Protein AF-A0A524FMX2-F1 (afdb_monomer_lite)

Sequence (195 aa):
MNKLFILIRPFDTGDVIKIDQDYGLVRSIRLTRVMIETFDNIKVVKSNSEILSSKIINFTINLRKMRNFLQFKDEIHYAEKLFPSILDEVEEDEKTLRNVFSSLFKSNQIQKVHNYIWTMELPYKGFFSKLDKIETLCKEYRKNFRFKPRYHVSGVGRDITMKFRILTFDTAALFQYQPKFANKLYEIIHNNEEK

Foldseek 3Di:
DPPPCVVPVPDDQQWFKDWPHATAGFNDDDPFWTWGQGLVRDIDIDTPVSSVPTDMDTQKDFQPPPDDLVSVVCVVCVVCVVFPDPDDPPVVQSVLSVVVVVCCVVVVPQGIKGKDKDKDWAAPVCVVVLVVVLQVLQVVCCVLAVHRKDKGFPDDDNTTIMMIIGIHSDPVSCSPCVVVSVVVSVCSRPDDPPD

pLDDT: mean 83.91, std 12.73, range [41.47, 97.06]

Structure (mmCIF, N/CA/C/O backbone):
data_AF-A0A524FMX2-F1
#
_entry.id   AF-A0A524FMX2-F1
#
loop_
_atom_site.group_PDB
_atom_site.id
_atom_site.type_symbol
_atom_site.label_atom_id
_atom_site.label_alt_id
_atom_site.label_comp_id
_atom_site.label_asym_id
_atom_site.label_entity_id
_atom_site.label_seq_id
_atom_site.pdbx_PDB_ins_code
_atom_site.Cartn_x
_atom_site.Cartn_y
_atom_site.Cartn_z
_atom_site.occupancy
_atom_site.B_iso_or_equiv
_atom_site.auth_seq_id
_atom_site.auth_comp_id
_atom_site.auth_asym_id
_atom_site.auth_atom_id
_atom_site.pdbx_PDB_model_num
ATOM 1 N N . MET A 1 1 ? -13.020 -16.314 27.001 1.00 43.19 1 MET A N 1
ATOM 2 C CA . MET A 1 1 ? -13.497 -14.979 26.565 1.00 43.19 1 MET A CA 1
ATOM 3 C C . MET A 1 1 ? -12.317 -14.011 26.587 1.00 43.19 1 MET A C 1
ATOM 5 O O . MET A 1 1 ? -11.965 -13.554 27.664 1.00 43.19 1 MET A O 1
ATOM 9 N N . ASN A 1 2 ? -11.656 -13.719 25.461 1.00 41.62 2 ASN A N 1
ATOM 10 C CA . ASN A 1 2 ? -10.483 -12.831 25.497 1.00 41.62 2 ASN A CA 1
ATOM 11 C C . ASN A 1 2 ? -10.884 -11.358 25.329 1.00 41.62 2 ASN A C 1
ATOM 13 O O . ASN A 1 2 ? -10.907 -10.822 24.225 1.00 41.62 2 ASN A O 1
ATOM 17 N N . LYS A 1 3 ? -11.149 -10.693 26.466 1.00 51.62 3 LYS A N 1
ATOM 18 C CA . LYS A 1 3 ? -11.289 -9.225 26.608 1.00 51.62 3 LYS A CA 1
ATOM 19 C C . LYS A 1 3 ? -10.069 -8.440 26.082 1.00 51.62 3 LYS A C 1
ATOM 21 O O . LYS A 1 3 ? -10.172 -7.240 25.853 1.00 51.62 3 LYS A O 1
ATOM 26 N N . LEU A 1 4 ? -8.932 -9.107 25.869 1.00 52.31 4 LEU A N 1
ATOM 27 C CA . LEU A 1 4 ? -7.640 -8.496 25.556 1.00 52.31 4 LEU A CA 1
ATOM 28 C C . LEU A 1 4 ? -7.602 -7.759 24.203 1.00 52.31 4 LEU A C 1
ATOM 30 O O . LEU A 1 4 ? -7.024 -6.679 24.118 1.00 52.31 4 LEU A O 1
ATOM 34 N N . PHE A 1 5 ? -8.265 -8.280 23.161 1.00 53.78 5 PHE A N 1
ATOM 35 C CA . PHE A 1 5 ? -8.223 -7.660 21.825 1.00 53.78 5 PHE A CA 1
ATOM 36 C C . PHE A 1 5 ? -8.883 -6.270 21.798 1.00 53.78 5 PHE A C 1
ATOM 38 O O . PHE A 1 5 ? -8.401 -5.353 21.135 1.00 53.78 5 PHE A O 1
ATOM 45 N N . ILE A 1 6 ? -9.954 -6.092 22.581 1.00 54.66 6 ILE A N 1
ATOM 46 C CA . ILE A 1 6 ? -10.679 -4.818 22.702 1.00 54.66 6 ILE A CA 1
ATOM 47 C C . ILE A 1 6 ? -9.865 -3.779 23.489 1.00 54.66 6 ILE A C 1
ATOM 49 O O . ILE A 1 6 ? -10.047 -2.587 23.245 1.00 54.66 6 ILE A O 1
ATOM 53 N N . LEU A 1 7 ? -8.979 -4.214 24.394 1.00 53.88 7 LEU A N 1
ATOM 54 C CA . LEU A 1 7 ? -8.130 -3.326 25.192 1.00 53.88 7 LEU A CA 1
ATOM 55 C C . LEU A 1 7 ? -6.897 -2.821 24.430 1.00 53.88 7 LEU A C 1
ATOM 57 O O . LEU A 1 7 ? -6.538 -1.661 24.596 1.00 53.88 7 LEU A O 1
ATOM 61 N N . ILE A 1 8 ? -6.253 -3.665 23.614 1.00 62.88 8 ILE A N 1
ATOM 62 C CA . ILE A 1 8 ? -4.985 -3.308 22.948 1.00 62.88 8 ILE A CA 1
ATOM 63 C C . ILE A 1 8 ? -5.213 -2.684 21.559 1.00 62.88 8 ILE A C 1
ATOM 65 O O . ILE A 1 8 ? -4.446 -1.807 21.176 1.00 62.88 8 ILE A O 1
ATOM 69 N N . ARG A 1 9 ? -6.257 -3.112 20.820 1.00 73.00 9 ARG A N 1
ATOM 70 C CA . ARG A 1 9 ? -6.624 -2.647 19.459 1.00 73.00 9 ARG A CA 1
ATOM 71 C C . ARG A 1 9 ? -5.414 -2.294 18.570 1.00 73.00 9 ARG A C 1
ATOM 73 O O . ARG A 1 9 ? -5.149 -1.118 18.330 1.00 73.00 9 ARG A O 1
ATOM 80 N N . PRO A 1 10 ? -4.690 -3.296 18.036 1.00 82.31 10 PRO A N 1
ATOM 81 C CA . PRO A 1 10 ? -3.515 -3.057 17.186 1.00 82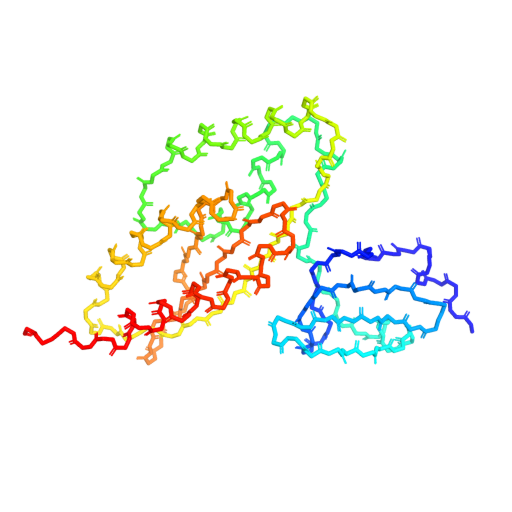.31 10 PRO A CA 1
ATOM 82 C C . PRO A 1 10 ? -3.840 -2.355 15.850 1.00 82.31 10 PRO A C 1
ATOM 84 O O . PRO A 1 10 ? -2.934 -1.902 15.146 1.00 82.31 10 PRO A O 1
ATOM 87 N N . PHE A 1 11 ? -5.122 -2.279 15.489 1.00 90.00 11 PHE A N 1
ATOM 88 C CA . PHE A 1 11 ? -5.647 -1.588 14.317 1.00 90.00 11 PHE A CA 1
ATOM 89 C C . PHE A 1 11 ? -7.111 -1.187 14.538 1.00 90.00 11 PHE A C 1
ATOM 91 O O . PHE A 1 11 ? -7.801 -1.734 15.404 1.00 90.00 11 PHE A O 1
ATOM 98 N N . ASP A 1 12 ? -7.591 -0.272 13.704 1.00 90.00 12 ASP A N 1
ATOM 99 C CA . ASP A 1 12 ? -8.974 0.200 13.664 1.00 90.00 12 ASP A CA 1
ATOM 100 C C . ASP A 1 12 ? -9.635 -0.093 12.306 1.00 90.00 12 ASP A C 1
ATOM 102 O O . ASP A 1 12 ? -8.980 -0.395 11.307 1.00 90.00 12 ASP A O 1
ATOM 106 N N . THR A 1 13 ? -10.961 0.064 12.239 1.00 90.25 13 THR A N 1
ATOM 107 C CA . THR A 1 13 ? -11.676 0.129 10.956 1.00 90.25 13 THR A CA 1
ATOM 108 C C . THR A 1 13 ? -11.049 1.198 10.052 1.00 90.25 13 THR A C 1
ATOM 110 O O . THR A 1 13 ? -10.742 2.310 10.496 1.00 90.25 13 THR A O 1
ATOM 113 N N . GLY A 1 14 ? -10.872 0.856 8.777 1.00 88.12 14 GLY A N 1
ATOM 114 C CA . GLY A 1 14 ? -10.208 1.695 7.785 1.00 88.12 14 GLY A CA 1
ATOM 115 C C . GLY A 1 14 ? -8.684 1.557 7.755 1.00 88.12 14 GLY A C 1
ATOM 116 O O . GLY A 1 14 ? -8.052 2.214 6.934 1.00 88.12 14 GLY A O 1
ATOM 117 N N . ASP A 1 15 ? -8.072 0.726 8.603 1.00 91.31 15 ASP A N 1
ATOM 118 C CA . ASP A 1 15 ? -6.634 0.471 8.512 1.00 91.31 15 ASP A CA 1
ATOM 119 C C . ASP A 1 15 ? -6.296 -0.537 7.408 1.00 91.31 15 ASP A C 1
ATOM 121 O O . ASP A 1 15 ? -7.046 -1.484 7.168 1.00 91.31 15 ASP A O 1
ATOM 125 N N . VAL A 1 16 ? -5.151 -0.343 6.747 1.00 92.12 16 VAL A N 1
ATOM 126 C CA . VAL A 1 16 ? -4.563 -1.315 5.823 1.00 92.12 16 VAL A CA 1
ATOM 127 C C . VAL A 1 16 ? -3.639 -2.209 6.6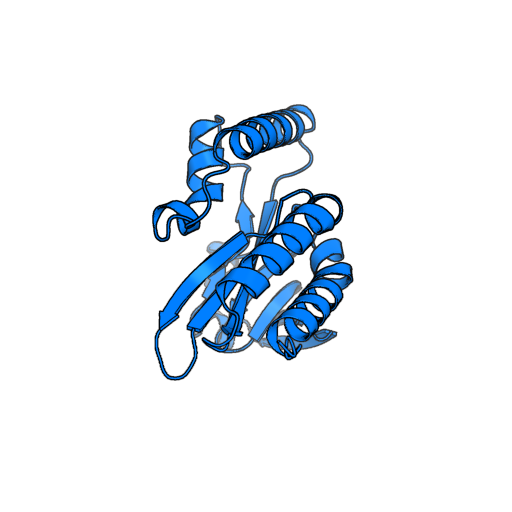34 1.00 92.12 16 VAL A C 1
ATOM 129 O O . VAL A 1 16 ? -2.672 -1.732 7.229 1.00 92.12 16 VAL A O 1
ATOM 132 N N . ILE A 1 17 ? -3.937 -3.503 6.674 1.00 93.62 17 ILE A N 1
ATOM 133 C CA . ILE A 1 17 ? -3.226 -4.464 7.515 1.00 93.62 17 ILE A CA 1
ATOM 134 C C . ILE A 1 17 ? -2.894 -5.734 6.741 1.00 93.62 17 ILE A C 1
ATOM 136 O O . ILE A 1 17 ? -3.585 -6.090 5.786 1.00 93.62 17 ILE A O 1
ATOM 140 N N . LYS A 1 18 ? -1.861 -6.441 7.200 1.00 93.38 18 LYS A N 1
ATOM 141 C CA . LYS A 1 18 ? -1.594 -7.831 6.834 1.00 93.38 18 LYS A CA 1
ATOM 142 C C . LYS A 1 18 ? -1.736 -8.717 8.065 1.00 93.38 18 LYS A C 1
ATOM 144 O O . LYS A 1 18 ? -1.064 -8.472 9.069 1.00 93.38 18 LYS A O 1
ATOM 149 N N . ILE A 1 19 ? -2.596 -9.727 7.972 1.00 91.69 19 ILE A N 1
ATOM 150 C CA . ILE A 1 19 ? -2.748 -10.790 8.970 1.00 91.69 19 ILE A CA 1
ATOM 151 C C . ILE A 1 19 ? -2.447 -12.108 8.266 1.00 91.69 19 ILE A C 1
ATOM 153 O O . ILE A 1 19 ? -3.193 -12.528 7.386 1.00 91.69 19 ILE A O 1
ATOM 157 N N . ASP A 1 20 ? -1.335 -12.737 8.641 1.00 89.12 20 ASP A N 1
ATOM 158 C CA . ASP A 1 20 ? -0.786 -13.915 7.962 1.00 89.12 20 ASP A CA 1
ATOM 159 C C . ASP A 1 20 ? -0.582 -13.671 6.454 1.00 89.12 20 ASP A C 1
ATOM 161 O O . ASP A 1 20 ? 0.342 -12.946 6.064 1.00 89.12 20 ASP A O 1
ATOM 165 N N . GLN A 1 21 ? -1.430 -14.253 5.601 1.00 88.81 21 GLN A N 1
ATOM 166 C CA . GLN A 1 21 ? -1.387 -14.067 4.146 1.00 88.81 21 GLN A CA 1
ATOM 167 C C . GLN A 1 21 ? -2.388 -13.025 3.635 1.00 88.81 21 GLN A C 1
ATOM 169 O O . GLN A 1 21 ? -2.219 -12.515 2.530 1.00 88.81 21 GLN A O 1
ATOM 174 N N . ASP A 1 22 ? -3.373 -12.649 4.448 1.00 92.19 22 ASP A N 1
ATOM 175 C CA . ASP A 1 22 ? -4.446 -11.750 4.041 1.00 92.19 22 ASP A CA 1
ATOM 176 C C . ASP A 1 22 ? -3.993 -10.294 4.175 1.00 92.19 22 ASP A C 1
ATOM 178 O O . ASP A 1 22 ? -3.741 -9.807 5.281 1.00 92.19 22 ASP A O 1
ATOM 182 N N . TYR A 1 23 ? -3.882 -9.595 3.042 1.00 92.88 23 TYR A N 1
ATOM 183 C CA . TYR A 1 23 ? -3.499 -8.185 2.966 1.00 92.88 23 TYR A CA 1
ATOM 184 C C . TYR A 1 23 ? -4.653 -7.340 2.425 1.00 92.88 23 TYR A C 1
ATOM 186 O O . TYR A 1 23 ? -5.126 -7.559 1.309 1.00 92.88 23 TYR A O 1
ATOM 194 N N . GLY A 1 24 ? -5.123 -6.373 3.212 1.00 92.19 24 GLY A N 1
ATOM 195 C CA . GLY A 1 24 ? -6.292 -5.592 2.824 1.00 92.19 24 GLY A CA 1
ATOM 196 C C . GLY A 1 24 ? -6.728 -4.539 3.833 1.00 92.19 24 GLY A C 1
ATOM 197 O O . GLY A 1 24 ? -6.055 -4.264 4.827 1.00 92.19 24 GLY A O 1
ATOM 198 N N . LEU A 1 25 ? -7.882 -3.941 3.551 1.00 93.62 25 LEU A N 1
ATOM 199 C CA . LEU A 1 25 ? -8.509 -2.902 4.358 1.00 93.62 25 LEU A CA 1
ATOM 200 C C . LEU A 1 25 ? -9.459 -3.512 5.395 1.00 93.62 25 LEU A C 1
ATOM 202 O O . LEU A 1 25 ? -10.352 -4.288 5.052 1.00 93.62 25 LEU A O 1
ATOM 206 N N . VAL A 1 26 ? -9.352 -3.094 6.655 1.00 94.75 26 VAL A N 1
ATOM 207 C CA . VAL A 1 26 ? -10.313 -3.464 7.702 1.00 94.75 26 VAL A CA 1
ATOM 208 C C . VAL A 1 26 ? -11.658 -2.786 7.436 1.00 94.75 26 VAL A C 1
ATOM 210 O O . VAL A 1 26 ? -11.805 -1.577 7.620 1.00 94.75 26 VAL A O 1
ATOM 213 N N . ARG A 1 27 ? -12.672 -3.563 7.046 1.00 94.50 27 ARG A N 1
ATOM 214 C CA . ARG A 1 27 ? -14.032 -3.063 6.779 1.00 94.50 27 ARG A CA 1
ATOM 215 C C . ARG A 1 27 ? -14.902 -3.009 8.021 1.00 94.50 27 ARG A C 1
ATOM 217 O O . ARG A 1 27 ? -15.701 -2.090 8.171 1.00 94.50 27 ARG A O 1
ATOM 224 N N . SER A 1 28 ? -14.784 -3.995 8.908 1.00 92.88 28 SER A N 1
ATOM 225 C CA . SER A 1 28 ? -15.523 -3.974 10.172 1.00 92.88 28 SER A CA 1
ATOM 226 C C . SER A 1 28 ? -14.846 -4.806 11.249 1.00 92.88 28 SER A C 1
ATOM 228 O O . SER A 1 28 ? -14.297 -5.870 10.969 1.00 92.88 28 SER A O 1
ATOM 230 N N . ILE A 1 29 ? -14.953 -4.337 12.489 1.00 90.88 29 ILE A N 1
ATOM 231 C CA . ILE A 1 29 ? -14.559 -5.061 13.695 1.00 90.88 29 ILE A CA 1
ATOM 232 C C . ILE A 1 29 ? -15.841 -5.318 14.485 1.00 90.88 29 ILE A C 1
ATOM 234 O O . ILE A 1 29 ? -16.535 -4.383 14.884 1.00 90.88 29 ILE A O 1
ATOM 238 N N . ARG A 1 30 ? -16.192 -6.589 14.672 1.00 89.62 30 ARG A N 1
ATOM 239 C CA . ARG A 1 30 ? -17.330 -7.033 15.485 1.00 89.62 30 ARG A CA 1
ATOM 240 C C . ARG A 1 30 ? -16.823 -7.779 16.719 1.00 89.62 30 ARG A C 1
ATOM 242 O O . ARG A 1 30 ? -15.643 -8.094 16.840 1.00 89.62 30 ARG A O 1
ATOM 249 N N . LEU A 1 31 ? -17.738 -8.107 17.631 1.00 82.94 31 LEU A N 1
ATOM 250 C CA . LEU A 1 31 ? -17.400 -8.746 18.908 1.00 82.94 31 LEU A CA 1
ATOM 251 C C . LEU A 1 31 ? -16.634 -10.073 18.761 1.00 82.94 31 LEU A C 1
ATOM 253 O O . LEU A 1 31 ? -15.814 -10.401 19.613 1.00 82.94 31 LEU A O 1
ATOM 257 N N . THR A 1 32 ? -16.896 -10.829 17.695 1.00 85.25 32 THR A N 1
ATOM 258 C CA . THR A 1 32 ? -16.328 -12.171 17.482 1.00 85.25 32 THR A CA 1
ATOM 259 C C . THR A 1 32 ? -15.454 -12.284 16.239 1.00 85.25 32 THR A C 1
ATOM 261 O O . THR A 1 32 ? -14.776 -13.298 16.072 1.00 85.25 32 THR A O 1
ATOM 264 N N . ARG A 1 33 ? -15.470 -11.277 15.360 1.00 91.31 33 ARG A N 1
ATOM 265 C CA . ARG A 1 33 ? -14.853 -11.359 14.036 1.00 91.31 33 ARG A CA 1
ATOM 266 C C . ARG A 1 33 ? -14.420 -10.005 13.499 1.00 91.31 33 ARG A C 1
ATOM 268 O O . ARG A 1 33 ? -15.065 -8.993 13.776 1.00 91.31 33 ARG A O 1
ATOM 275 N N . VAL A 1 34 ? -13.427 -10.027 12.624 1.00 92.88 34 VAL A N 1
ATOM 276 C CA . VAL A 1 34 ? -13.009 -8.894 11.795 1.00 92.88 34 VAL A CA 1
ATOM 277 C C . VAL A 1 34 ? -13.223 -9.254 10.330 1.00 92.88 34 VAL A C 1
ATOM 279 O O . VAL A 1 34 ? -13.014 -10.397 9.930 1.00 92.88 34 VAL A O 1
ATOM 282 N N . MET A 1 35 ? -13.667 -8.280 9.540 1.00 95.56 35 MET A N 1
ATOM 283 C CA . MET A 1 35 ? -13.769 -8.390 8.087 1.00 95.56 35 MET A CA 1
ATOM 284 C C . MET A 1 35 ? -12.693 -7.531 7.432 1.00 95.56 35 MET A C 1
ATOM 286 O O . MET A 1 35 ? -12.637 -6.323 7.679 1.00 95.56 35 MET A O 1
ATOM 290 N N . ILE A 1 36 ? -11.894 -8.157 6.579 1.00 96.00 36 ILE A N 1
ATOM 291 C CA . ILE A 1 36 ? -10.851 -7.544 5.761 1.00 96.00 36 ILE A CA 1
ATOM 292 C C . ILE A 1 36 ? -11.297 -7.653 4.305 1.00 96.00 36 ILE A C 1
ATOM 294 O O . ILE A 1 36 ? -11.799 -8.692 3.889 1.00 96.00 36 ILE A O 1
ATOM 298 N N . GLU A 1 37 ? -11.142 -6.585 3.536 1.00 94.81 37 GLU A N 1
ATOM 299 C CA . GLU A 1 37 ? -11.328 -6.612 2.087 1.00 94.81 37 GLU A CA 1
ATOM 300 C C . GLU A 1 37 ? -9.972 -6.461 1.410 1.00 94.81 37 GLU A C 1
ATOM 302 O O . GLU A 1 37 ? -9.287 -5.455 1.611 1.00 94.81 37 GLU A O 1
ATOM 307 N N . THR A 1 38 ? -9.569 -7.479 0.654 1.00 92.19 38 THR A N 1
ATOM 308 C CA . THR A 1 38 ? -8.338 -7.439 -0.137 1.00 92.19 38 THR A CA 1
ATOM 309 C C . THR A 1 38 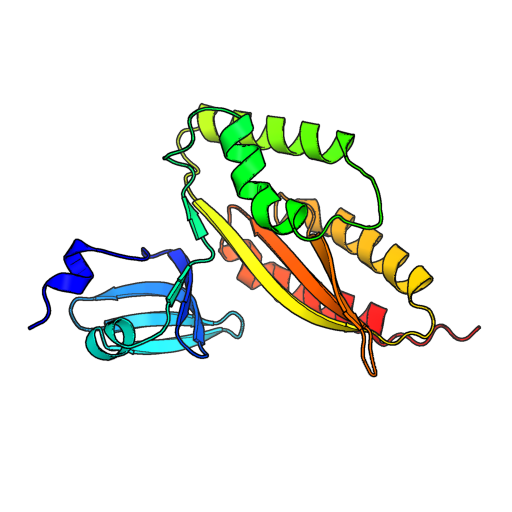? -8.504 -6.483 -1.314 1.00 92.19 38 THR A C 1
ATOM 311 O O . THR A 1 38 ? -9.619 -6.157 -1.724 1.00 92.19 38 THR A O 1
ATOM 314 N N . PHE A 1 39 ? -7.391 -6.042 -1.893 1.00 86.56 39 PHE A N 1
ATOM 315 C CA . PHE A 1 39 ? -7.412 -5.143 -3.053 1.00 86.56 39 PHE A CA 1
ATOM 316 C C . PHE A 1 39 ? -7.926 -5.818 -4.337 1.00 86.56 39 PHE A C 1
ATOM 318 O O . PHE A 1 39 ? -8.319 -5.123 -5.269 1.00 86.56 39 PHE A O 1
ATOM 325 N N . ASP A 1 40 ? -8.049 -7.148 -4.322 1.00 84.44 40 ASP A N 1
ATOM 326 C CA . ASP A 1 40 ? -8.731 -7.957 -5.341 1.00 84.44 40 ASP A CA 1
ATOM 327 C C . ASP A 1 40 ? -10.245 -8.083 -5.087 1.00 84.44 40 ASP A C 1
ATOM 329 O O . ASP A 1 40 ? -10.918 -8.924 -5.681 1.00 84.44 40 ASP A O 1
ATOM 333 N N . ASN A 1 41 ? -10.798 -7.261 -4.185 1.00 84.75 41 ASN A N 1
ATOM 334 C CA . ASN A 1 41 ? -12.217 -7.236 -3.822 1.00 84.75 41 ASN A CA 1
ATOM 335 C C . ASN A 1 41 ? -12.718 -8.544 -3.165 1.00 84.75 41 ASN A C 1
ATO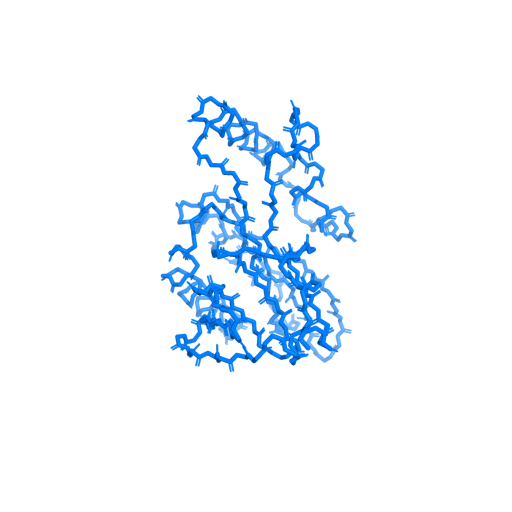M 337 O O . ASN A 1 41 ? -13.905 -8.877 -3.229 1.00 84.75 41 ASN A O 1
ATOM 341 N N . ILE A 1 42 ? -11.828 -9.290 -2.498 1.00 92.00 42 ILE A N 1
ATOM 342 C CA . ILE A 1 42 ? -12.181 -10.506 -1.751 1.00 92.00 42 ILE A CA 1
ATOM 343 C C . ILE A 1 42 ? -12.425 -10.141 -0.286 1.00 92.00 42 ILE A C 1
ATOM 345 O O . ILE A 1 42 ? -11.600 -9.491 0.357 1.00 92.00 42 ILE A O 1
ATOM 349 N N . LYS A 1 43 ? -13.560 -10.580 0.271 1.00 95.44 43 LYS A N 1
ATOM 350 C CA . LYS A 1 43 ? -13.908 -10.368 1.684 1.00 95.44 43 LYS A CA 1
ATOM 351 C C . LYS A 1 43 ? -13.472 -11.561 2.527 1.00 95.44 43 LYS A C 1
ATOM 353 O O . LYS A 1 43 ? -14.072 -12.629 2.451 1.00 95.44 43 LYS A O 1
ATOM 358 N N . VAL A 1 44 ? -12.482 -11.343 3.381 1.00 95.50 44 VAL A N 1
ATOM 359 C CA . VAL A 1 44 ? -11.959 -12.325 4.333 1.00 95.50 44 VAL A CA 1
ATOM 360 C C . VAL A 1 44 ? -12.524 -12.033 5.719 1.00 95.50 44 VAL A C 1
ATOM 362 O O . VAL A 1 44 ? -12.500 -10.896 6.192 1.00 95.50 44 VAL A O 1
ATOM 365 N N . VAL A 1 45 ? -13.052 -13.057 6.388 1.00 95.25 45 VAL A N 1
ATOM 366 C CA . VAL A 1 45 ? -13.590 -12.948 7.749 1.00 95.25 45 VAL A CA 1
ATOM 367 C C . VAL A 1 45 ? -12.758 -13.822 8.675 1.00 95.25 45 VAL A C 1
ATOM 369 O O . VAL A 1 45 ? -12.769 -15.038 8.527 1.00 95.25 45 VAL A O 1
ATOM 372 N N . LYS A 1 46 ? -12.089 -13.205 9.652 1.00 93.06 46 LYS A N 1
ATOM 373 C CA . LYS A 1 46 ? -11.298 -13.908 10.673 1.00 93.06 46 LYS A CA 1
ATOM 374 C C . LYS A 1 46 ? -11.929 -13.777 12.045 1.00 93.06 46 LYS A C 1
ATOM 376 O O . LYS A 1 46 ? -12.506 -12.736 12.376 1.00 93.06 46 LYS A O 1
ATOM 381 N N . SER A 1 47 ? -11.815 -14.823 12.858 1.00 92.44 47 SER A N 1
ATOM 382 C CA . SER A 1 47 ? -12.260 -14.761 14.255 1.00 92.44 47 SER A CA 1
ATOM 383 C C . SER A 1 47 ? -11.281 -13.949 15.110 1.00 92.44 47 SER A C 1
ATOM 385 O O . SER A 1 47 ? -10.089 -13.891 14.821 1.00 92.44 47 SER A O 1
ATOM 387 N N . ASN A 1 48 ? -11.749 -13.350 16.207 1.00 86.75 48 ASN A N 1
ATOM 388 C CA . ASN A 1 48 ? -10.848 -12.610 17.105 1.00 86.75 48 ASN A CA 1
ATOM 389 C C . ASN A 1 48 ? -9.776 -13.514 17.743 1.00 86.75 48 ASN A C 1
ATOM 391 O O . ASN A 1 48 ? -8.677 -13.046 18.027 1.00 86.75 48 ASN A O 1
ATOM 395 N N . SER A 1 49 ? -10.084 -14.797 17.961 1.00 87.50 49 SER A N 1
ATOM 396 C CA . SER A 1 49 ? -9.123 -15.776 18.483 1.00 87.50 49 SER A CA 1
ATOM 397 C C . SER A 1 49 ? -7.998 -16.052 17.488 1.00 87.50 49 SER A C 1
ATOM 399 O O . SER A 1 49 ? -6.840 -16.053 17.882 1.00 87.50 49 SER A O 1
ATOM 401 N N . GLU A 1 50 ? -8.341 -16.224 16.209 1.00 89.62 50 GLU A N 1
ATOM 402 C CA . GLU A 1 50 ? -7.376 -16.416 15.121 1.00 89.62 50 GLU A CA 1
ATOM 403 C C . GLU A 1 50 ? -6.440 -15.208 15.008 1.00 89.62 50 GLU A C 1
ATOM 405 O O . GLU A 1 50 ? -5.225 -15.357 15.061 1.00 89.62 50 GLU A O 1
ATOM 410 N N . ILE A 1 51 ? -7.000 -13.995 14.992 1.00 88.69 51 ILE A N 1
ATOM 411 C CA . ILE A 1 51 ? -6.221 -12.755 14.874 1.00 88.69 51 ILE A CA 1
ATOM 412 C C . ILE A 1 51 ? -5.228 -12.588 16.028 1.00 88.69 51 ILE A C 1
ATOM 414 O O . ILE A 1 51 ? -4.106 -12.144 15.808 1.00 88.69 51 ILE A O 1
ATOM 418 N N . LEU A 1 52 ? -5.628 -12.933 17.256 1.00 85.69 52 LEU A N 1
ATOM 419 C CA . LEU A 1 52 ? -4.758 -12.848 18.433 1.00 85.69 52 LEU A CA 1
ATOM 420 C C . LEU A 1 52 ? -3.550 -13.792 18.357 1.00 85.69 52 LEU A C 1
ATOM 422 O O . LEU A 1 52 ? -2.527 -13.499 18.971 1.00 85.69 52 LEU A O 1
ATOM 426 N N . SER A 1 53 ? -3.675 -14.914 17.645 1.00 87.62 53 SER A N 1
ATOM 427 C CA . SER A 1 53 ? -2.577 -15.859 17.413 1.00 87.62 53 SER A CA 1
ATOM 428 C C . SER A 1 53 ? -1.736 -15.541 16.175 1.00 87.62 53 SER A C 1
ATOM 430 O O . SER A 1 53 ? -0.653 -16.101 16.019 1.00 87.62 53 SER A O 1
ATOM 432 N N . SER A 1 54 ? -2.216 -14.657 15.301 1.00 89.31 54 SER A N 1
ATOM 433 C CA . SER A 1 54 ? -1.564 -14.323 14.037 1.00 89.31 54 SER A CA 1
ATOM 434 C C . SER A 1 54 ? -0.501 -13.238 14.188 1.00 89.31 54 SER A C 1
ATOM 436 O O . SER A 1 54 ? -0.554 -12.371 15.065 1.00 89.31 54 SER A O 1
ATOM 438 N N . LYS A 1 55 ? 0.443 -13.212 13.243 1.00 90.44 55 LYS A N 1
ATOM 439 C CA . LYS A 1 55 ? 1.341 -12.065 13.078 1.00 90.44 55 LYS A CA 1
ATOM 440 C C . LYS A 1 55 ? 0.583 -10.933 12.383 1.00 90.44 55 LYS A C 1
ATOM 442 O O . LYS A 1 55 ? 0.157 -11.080 11.238 1.00 90.44 55 LYS A O 1
ATOM 447 N N . ILE A 1 56 ? 0.462 -9.793 13.060 1.00 90.69 56 ILE A N 1
ATOM 448 C CA . ILE A 1 56 ? -0.234 -8.606 12.551 1.00 90.69 56 ILE A CA 1
ATOM 449 C C . ILE A 1 56 ? 0.796 -7.555 12.143 1.00 90.69 56 ILE A C 1
ATOM 451 O O . ILE A 1 56 ? 1.659 -7.178 12.935 1.00 90.69 56 ILE A O 1
ATOM 455 N N . ILE A 1 57 ? 0.680 -7.049 10.918 1.00 90.25 57 ILE A N 1
ATOM 456 C CA . ILE A 1 57 ? 1.450 -5.901 10.434 1.00 90.25 57 ILE A CA 1
ATOM 457 C C . ILE A 1 57 ? 0.455 -4.807 10.049 1.00 90.25 57 ILE A C 1
ATOM 459 O O . ILE A 1 57 ? -0.355 -5.001 9.143 1.00 90.25 57 ILE A O 1
ATOM 463 N N . ASN A 1 58 ? 0.500 -3.666 10.739 1.00 89.75 58 ASN A N 1
ATOM 464 C CA . ASN A 1 58 ? -0.321 -2.502 10.410 1.00 89.75 58 ASN A CA 1
ATOM 465 C C . ASN A 1 58 ? 0.471 -1.559 9.499 1.00 89.75 58 ASN A C 1
ATOM 467 O O . ASN A 1 58 ? 1.575 -1.141 9.843 1.00 89.75 58 ASN A O 1
ATOM 471 N N . PHE A 1 59 ? -0.092 -1.242 8.337 1.00 88.50 59 PHE A N 1
ATOM 472 C CA . PHE A 1 59 ? 0.506 -0.340 7.359 1.00 88.50 59 PHE A CA 1
ATOM 473 C C . PHE A 1 59 ? -0.143 1.052 7.368 1.00 88.50 59 PHE A C 1
ATOM 475 O O . PHE A 1 59 ? 0.246 1.927 6.596 1.00 88.50 59 PHE A O 1
ATOM 482 N N . THR A 1 60 ? -1.128 1.302 8.228 1.00 88.69 60 THR A N 1
ATOM 483 C CA . THR A 1 60 ? -1.673 2.644 8.423 1.00 88.69 60 THR A CA 1
ATOM 484 C C . THR A 1 60 ? -0.880 3.401 9.482 1.00 88.69 60 THR A C 1
ATOM 486 O O . THR A 1 60 ? -0.736 2.964 10.621 1.00 88.69 60 THR A O 1
ATOM 489 N N . ILE A 1 61 ? -0.426 4.596 9.118 1.00 86.94 61 ILE A N 1
ATOM 490 C CA . ILE A 1 61 ? 0.267 5.528 10.000 1.00 86.94 61 ILE A CA 1
ATOM 491 C C . ILE A 1 61 ? -0.767 6.469 10.619 1.00 86.94 61 ILE A C 1
ATOM 493 O O . ILE A 1 61 ? -1.480 7.184 9.909 1.00 86.94 61 ILE A O 1
ATOM 497 N N . ASN A 1 62 ? -0.843 6.497 11.950 1.00 83.69 62 ASN A N 1
ATOM 498 C CA . ASN A 1 62 ? -1.707 7.424 12.676 1.00 83.69 62 ASN A CA 1
ATOM 499 C C . ASN A 1 62 ? -0.982 8.755 12.916 1.00 83.69 62 ASN A C 1
ATOM 501 O O . ASN A 1 62 ? -0.032 8.833 13.695 1.00 83.69 62 ASN A O 1
ATOM 505 N N . LEU A 1 63 ? -1.471 9.815 12.278 1.00 82.81 63 LEU A N 1
ATOM 506 C CA . LEU A 1 63 ? -0.839 11.130 12.311 1.00 82.81 63 LEU A CA 1
ATOM 507 C C . LEU A 1 63 ? -1.194 11.952 13.557 1.00 82.81 63 LEU A C 1
ATOM 509 O O . LEU A 1 63 ? -0.512 12.932 13.844 1.00 82.81 63 LEU A O 1
ATOM 513 N N . ARG A 1 64 ? -2.219 11.563 14.338 1.00 76.00 64 ARG A N 1
ATOM 514 C CA . ARG A 1 64 ? -2.683 12.337 15.514 1.00 76.00 64 ARG A CA 1
ATOM 515 C C . ARG A 1 64 ? -1.601 12.541 16.575 1.00 76.00 64 ARG A C 1
ATOM 517 O O . ARG A 1 64 ? -1.700 13.458 17.382 1.00 76.00 64 ARG A O 1
ATOM 524 N N . LYS A 1 65 ? -0.610 11.649 16.628 1.00 74.12 65 LYS A N 1
ATOM 525 C CA . LYS A 1 65 ? 0.467 11.696 17.626 1.00 74.12 65 LYS A CA 1
ATOM 526 C C . LYS A 1 65 ? 1.601 12.647 17.236 1.00 74.12 65 LYS A C 1
ATOM 528 O O . LYS A 1 65 ? 2.418 12.984 18.089 1.00 74.12 65 LYS A O 1
ATOM 533 N N . MET A 1 66 ? 1.653 13.079 15.978 1.00 82.12 66 MET A N 1
ATOM 534 C CA . MET A 1 66 ? 2.717 13.935 15.464 1.00 82.12 66 MET A CA 1
ATOM 535 C C . MET A 1 66 ? 2.414 15.391 15.797 1.00 82.12 66 MET A C 1
ATOM 537 O O . MET A 1 66 ? 1.292 15.851 15.609 1.00 82.12 66 MET A O 1
ATOM 541 N N . ARG A 1 67 ? 3.410 16.127 16.294 1.00 79.12 67 ARG A N 1
ATOM 542 C CA . ARG A 1 67 ? 3.238 17.533 16.709 1.00 79.12 67 ARG A CA 1
ATOM 543 C C . ARG A 1 67 ? 3.954 18.533 15.812 1.00 79.12 67 ARG A C 1
ATOM 545 O O . ARG A 1 67 ? 3.673 19.724 15.877 1.00 79.12 67 ARG A O 1
ATOM 552 N N . ASN A 1 68 ? 4.902 18.069 15.006 1.00 86.69 68 ASN A N 1
ATOM 553 C CA . ASN A 1 68 ? 5.712 18.923 14.152 1.00 86.69 68 ASN A CA 1
ATOM 554 C C . ASN A 1 68 ? 6.049 18.229 12.827 1.00 86.69 68 ASN A C 1
ATOM 556 O O . ASN A 1 68 ? 5.883 17.017 12.670 1.00 86.69 68 ASN A O 1
ATOM 560 N N . PHE A 1 69 ? 6.526 19.032 11.877 1.00 85.94 69 PHE A N 1
ATOM 561 C CA . PHE A 1 69 ? 6.857 18.567 10.536 1.00 85.94 69 PHE A CA 1
ATOM 562 C C . PHE A 1 69 ? 7.971 17.517 10.534 1.00 85.94 69 PHE A C 1
ATOM 564 O O . PHE A 1 69 ? 7.929 16.608 9.715 1.00 85.94 69 PHE A O 1
ATOM 571 N N . LEU A 1 70 ? 8.941 17.610 11.448 1.00 85.50 70 LEU A N 1
ATOM 572 C CA . LEU A 1 70 ? 10.064 16.676 11.497 1.00 85.50 70 LEU A CA 1
ATOM 573 C C . LEU A 1 70 ? 9.596 15.258 11.854 1.00 85.50 70 LEU A C 1
ATOM 575 O O . LEU A 1 70 ? 9.904 14.327 11.124 1.00 85.50 70 LEU A O 1
ATOM 579 N N . GLN A 1 71 ? 8.761 15.112 12.888 1.00 85.56 71 GLN A N 1
ATOM 580 C CA . GLN A 1 71 ? 8.150 13.828 13.262 1.00 85.56 71 GLN A CA 1
ATOM 581 C C . GLN A 1 71 ? 7.315 13.239 12.122 1.00 85.56 71 GLN A C 1
ATOM 583 O O . GLN A 1 71 ? 7.396 12.048 11.839 1.00 85.56 71 GLN A O 1
ATOM 588 N N . PHE A 1 72 ? 6.530 14.082 11.445 1.00 85.69 72 PHE A N 1
ATOM 589 C CA . PHE A 1 72 ? 5.766 13.667 10.272 1.00 85.69 72 PHE A CA 1
ATOM 590 C C . PHE A 1 72 ? 6.676 13.176 9.145 1.00 85.69 72 PHE A C 1
ATOM 592 O O . PHE A 1 72 ? 6.461 12.095 8.602 1.00 85.69 72 PHE A O 1
ATOM 599 N N . LYS A 1 73 ? 7.707 13.955 8.812 1.00 84.88 73 LYS A N 1
ATOM 600 C CA . LYS A 1 73 ? 8.674 13.629 7.765 1.00 84.88 73 LYS A CA 1
ATOM 601 C C . LYS A 1 73 ? 9.385 12.311 8.066 1.00 84.88 73 LYS A C 1
ATOM 603 O O . LYS A 1 73 ? 9.493 11.464 7.184 1.00 84.88 73 LYS A O 1
ATOM 608 N N . ASP A 1 74 ? 9.833 12.136 9.303 1.00 82.94 74 ASP A N 1
ATOM 609 C CA . ASP A 1 74 ? 10.560 10.950 9.743 1.00 82.94 74 ASP A CA 1
ATOM 610 C C . ASP A 1 74 ? 9.712 9.686 9.647 1.00 82.94 74 ASP A C 1
ATOM 612 O O . ASP A 1 74 ? 10.201 8.679 9.143 1.00 82.94 74 ASP A O 1
ATOM 616 N N . GLU A 1 75 ? 8.445 9.752 10.053 1.00 82.19 75 GLU A N 1
ATOM 617 C CA . GLU A 1 75 ? 7.537 8.609 9.971 1.00 82.19 75 GLU A CA 1
ATOM 618 C C . GLU A 1 75 ? 7.194 8.262 8.515 1.00 82.19 75 GLU A C 1
ATOM 620 O O . GLU A 1 75 ? 7.234 7.102 8.102 1.00 82.19 75 GLU A O 1
ATOM 625 N N . ILE A 1 76 ? 6.892 9.279 7.701 1.00 82.00 76 ILE A N 1
ATOM 626 C CA . ILE A 1 76 ? 6.536 9.093 6.291 1.00 82.00 76 ILE A CA 1
ATOM 627 C C . ILE A 1 76 ? 7.709 8.514 5.499 1.00 82.00 76 ILE A C 1
ATOM 629 O O . ILE A 1 76 ? 7.494 7.597 4.702 1.00 82.00 76 ILE A O 1
ATOM 633 N N . HIS A 1 77 ? 8.935 8.978 5.741 1.00 77.62 77 HIS A N 1
ATOM 634 C CA . HIS A 1 77 ? 10.137 8.500 5.055 1.00 77.62 77 HIS A CA 1
ATOM 635 C C . HIS A 1 77 ? 10.868 7.370 5.772 1.00 77.62 77 HIS A C 1
ATOM 637 O O . HIS A 1 77 ? 11.928 6.967 5.302 1.00 77.62 77 HIS A O 1
ATOM 643 N N . TYR A 1 78 ? 10.346 6.824 6.872 1.00 73.75 78 TYR A N 1
ATOM 644 C CA . TYR A 1 78 ? 11.065 5.809 7.647 1.00 73.75 78 TYR A CA 1
ATOM 645 C C . TYR A 1 78 ? 11.557 4.644 6.771 1.00 73.75 78 TYR A C 1
ATOM 647 O O . TYR A 1 78 ? 12.727 4.274 6.814 1.00 73.75 78 TYR A O 1
ATOM 655 N N . ALA A 1 79 ? 10.686 4.134 5.896 1.00 65.31 79 ALA A N 1
ATOM 656 C CA . ALA A 1 79 ? 11.032 3.062 4.965 1.00 65.31 79 ALA A CA 1
ATOM 657 C C . ALA A 1 79 ? 12.044 3.485 3.883 1.00 65.31 79 ALA A C 1
ATOM 659 O O . ALA A 1 79 ? 12.807 2.655 3.409 1.00 65.31 79 ALA A O 1
ATOM 660 N N . GLU A 1 80 ? 12.057 4.757 3.493 1.00 67.81 80 GLU A N 1
ATOM 661 C CA . GLU A 1 80 ? 12.927 5.294 2.436 1.00 67.81 80 GLU A CA 1
ATOM 662 C C . GLU A 1 80 ? 14.321 5.634 2.971 1.00 67.81 80 GLU A C 1
ATOM 664 O O . GLU A 1 80 ? 15.307 5.460 2.267 1.00 67.81 80 GLU A O 1
ATOM 669 N N . LYS A 1 81 ? 14.438 6.006 4.252 1.00 67.62 81 LYS A N 1
ATOM 670 C CA . LYS A 1 81 ? 15.738 6.152 4.928 1.00 67.62 81 LYS A CA 1
ATOM 671 C C . LYS A 1 81 ? 16.526 4.842 4.971 1.00 67.62 81 LYS A C 1
ATOM 673 O O . LYS A 1 81 ? 17.750 4.869 4.980 1.00 67.62 81 LYS A O 1
ATOM 678 N N . LEU A 1 82 ? 15.827 3.708 5.019 1.00 60.59 82 LEU A N 1
ATOM 679 C CA . LEU A 1 82 ? 16.439 2.378 5.017 1.00 60.59 82 LEU A CA 1
ATOM 680 C C . LEU A 1 82 ? 16.872 1.930 3.613 1.00 60.59 82 LEU A C 1
ATOM 682 O O . LEU A 1 82 ? 17.737 1.068 3.497 1.00 60.59 82 LEU A O 1
ATOM 686 N N . PHE A 1 83 ? 16.281 2.508 2.563 1.00 58.16 83 PHE A N 1
ATOM 687 C CA . PHE A 1 83 ? 16.522 2.153 1.164 1.00 58.16 83 PHE A CA 1
ATOM 688 C C . PHE A 1 83 ? 16.505 3.427 0.298 1.00 58.16 83 PHE A C 1
ATOM 690 O O . PHE A 1 83 ? 15.479 3.715 -0.328 1.00 58.16 83 PHE A O 1
ATOM 697 N N . PRO A 1 84 ? 17.598 4.217 0.293 1.00 59.62 84 PRO A N 1
ATOM 698 C CA . PRO A 1 84 ? 17.651 5.471 -0.451 1.00 59.62 84 PRO A CA 1
ATOM 699 C C . PRO A 1 84 ? 17.380 5.240 -1.943 1.00 59.62 84 PRO A C 1
ATOM 701 O O . PRO A 1 84 ? 17.880 4.279 -2.533 1.00 59.62 84 PRO A O 1
ATOM 704 N N . SER A 1 85 ? 16.558 6.101 -2.551 1.00 57.28 85 SER A N 1
ATOM 705 C CA . SER A 1 85 ? 16.301 6.053 -3.991 1.00 57.28 85 SER A CA 1
ATOM 706 C C . SER A 1 85 ? 17.563 6.401 -4.777 1.00 57.28 85 SER A C 1
ATOM 708 O O . SER A 1 85 ? 18.363 7.221 -4.349 1.00 57.28 85 SER A O 1
ATOM 710 N N . ILE A 1 86 ? 17.711 5.798 -5.958 1.00 56.22 86 ILE A N 1
ATOM 711 C CA . ILE A 1 86 ? 18.850 6.024 -6.868 1.00 56.22 86 ILE A CA 1
ATOM 712 C C . ILE A 1 86 ? 18.723 7.377 -7.603 1.00 56.22 86 ILE A C 1
ATOM 714 O O . ILE A 1 86 ? 19.698 7.888 -8.141 1.00 56.22 86 ILE A O 1
ATOM 718 N N . LEU A 1 87 ? 17.522 7.962 -7.629 1.00 56.59 87 LEU A N 1
ATOM 719 C CA . LEU A 1 87 ? 17.217 9.217 -8.312 1.00 56.59 87 LEU A CA 1
ATOM 720 C C . LEU A 1 87 ? 16.884 10.295 -7.270 1.00 56.59 87 LEU A C 1
ATOM 722 O O . LEU A 1 87 ? 15.902 10.176 -6.534 1.00 56.59 87 LEU A O 1
ATOM 726 N N . ASP A 1 88 ? 17.735 11.317 -7.196 1.00 54.75 88 ASP A N 1
ATOM 727 C CA . ASP A 1 88 ? 17.655 12.425 -6.243 1.00 54.75 88 ASP A CA 1
ATOM 728 C C . ASP A 1 88 ? 16.680 13.514 -6.724 1.00 54.75 88 ASP A C 1
ATOM 730 O O . ASP A 1 88 ? 17.033 14.388 -7.511 1.00 54.75 88 ASP A O 1
ATOM 734 N N . GLU A 1 89 ? 15.451 13.514 -6.202 1.00 59.69 89 GLU A N 1
ATOM 735 C CA . GLU A 1 89 ? 14.522 14.659 -6.285 1.00 59.69 89 GLU A CA 1
ATOM 736 C C . GLU A 1 89 ? 14.116 15.128 -4.876 1.00 59.69 89 GLU A C 1
ATOM 738 O O . GLU A 1 89 ? 12.948 15.124 -4.491 1.00 59.69 89 GLU A O 1
ATOM 743 N N . VAL A 1 90 ? 15.105 15.513 -4.065 1.00 62.62 90 VAL A N 1
ATOM 744 C CA . VAL A 1 90 ? 14.921 15.778 -2.625 1.00 62.62 90 VAL A CA 1
ATOM 745 C C . VAL A 1 90 ? 14.092 17.047 -2.342 1.00 62.62 90 VAL A C 1
ATOM 747 O O . VAL A 1 90 ? 13.284 17.071 -1.411 1.00 62.62 90 VAL A O 1
ATOM 750 N N . GLU A 1 91 ? 14.247 18.109 -3.139 1.00 61.22 91 GLU A N 1
ATOM 751 C CA . GLU A 1 91 ? 13.631 19.417 -2.844 1.00 61.22 91 GLU A CA 1
ATOM 752 C C . GLU A 1 91 ? 12.126 19.489 -3.144 1.00 61.22 91 GLU A C 1
ATOM 754 O O . GLU A 1 91 ? 11.347 20.003 -2.330 1.00 61.22 91 GLU A O 1
ATOM 759 N N . GLU A 1 92 ? 11.687 18.971 -4.297 1.00 63.22 92 GLU A N 1
ATOM 760 C CA . GLU A 1 92 ? 10.269 18.993 -4.687 1.00 63.22 92 GLU A CA 1
ATOM 761 C C . GLU A 1 92 ? 9.421 18.158 -3.713 1.00 63.22 92 GLU A C 1
ATOM 763 O O . GLU A 1 92 ? 8.295 18.523 -3.338 1.00 63.22 92 GLU A O 1
ATOM 768 N N . ASP A 1 93 ? 10.006 17.074 -3.218 1.00 73.31 93 ASP A N 1
ATOM 769 C CA . ASP A 1 93 ? 9.399 16.186 -2.241 1.00 73.31 93 ASP A CA 1
ATOM 770 C C . ASP A 1 93 ? 9.254 16.829 -0.867 1.00 73.31 93 ASP A C 1
ATOM 772 O O . ASP A 1 93 ? 8.183 16.742 -0.259 1.00 73.31 93 ASP A O 1
ATOM 776 N N . GLU A 1 94 ? 10.261 17.562 -0.390 1.00 79.50 94 GLU A N 1
ATOM 777 C CA . GLU A 1 94 ? 10.146 18.233 0.901 1.00 79.50 94 GLU A CA 1
ATOM 778 C C . GLU A 1 94 ? 9.081 19.342 0.870 1.00 79.50 94 GLU A C 1
ATOM 780 O O . GLU A 1 94 ? 8.240 19.422 1.775 1.00 79.50 94 GLU A O 1
ATOM 785 N N . LYS A 1 95 ? 9.040 20.158 -0.194 1.00 81.44 95 LYS A N 1
ATOM 786 C CA . LYS A 1 95 ? 8.006 21.198 -0.362 1.00 81.44 95 LYS A CA 1
ATOM 787 C C . LYS A 1 95 ? 6.604 20.592 -0.382 1.00 81.44 95 LYS A C 1
ATOM 789 O O . LYS A 1 95 ? 5.685 21.103 0.263 1.00 81.44 95 LYS A O 1
ATOM 794 N N . THR A 1 96 ? 6.449 19.470 -1.080 1.00 78.06 96 THR A N 1
ATOM 795 C CA . THR A 1 96 ? 5.207 18.695 -1.095 1.00 78.06 96 THR A CA 1
ATOM 796 C C . THR A 1 96 ? 4.775 18.302 0.305 1.00 78.06 96 THR A C 1
ATOM 798 O O . THR A 1 96 ? 3.630 18.537 0.692 1.00 78.06 96 THR A O 1
ATOM 801 N N . LEU A 1 97 ? 5.681 17.696 1.065 1.00 81.69 97 LEU A N 1
ATOM 802 C CA . LEU A 1 97 ? 5.372 17.179 2.388 1.00 81.69 97 LEU A CA 1
ATOM 803 C C . LEU A 1 97 ? 5.050 18.296 3.364 1.00 81.69 97 LEU A C 1
ATOM 805 O O . LEU A 1 97 ? 4.168 18.121 4.198 1.00 81.69 97 LEU A O 1
ATOM 809 N N . ARG A 1 98 ? 5.699 19.457 3.237 1.00 85.75 98 ARG A N 1
ATOM 810 C CA . ARG A 1 98 ? 5.361 20.654 4.016 1.00 85.75 98 ARG A CA 1
ATOM 811 C C . ARG A 1 98 ? 3.954 21.148 3.702 1.00 85.75 98 ARG A C 1
ATOM 813 O O . ARG A 1 98 ? 3.193 21.426 4.628 1.00 85.75 98 ARG A O 1
ATOM 820 N N . ASN A 1 99 ? 3.581 21.202 2.423 1.00 83.12 99 ASN A N 1
ATOM 821 C CA . ASN A 1 99 ? 2.229 21.586 2.010 1.00 83.12 99 ASN A CA 1
ATOM 822 C C . ASN A 1 99 ? 1.190 20.610 2.562 1.00 83.12 99 ASN A C 1
ATOM 824 O O . ASN A 1 99 ? 0.224 21.033 3.201 1.00 83.12 99 ASN A O 1
ATOM 828 N N . VAL A 1 100 ? 1.437 19.310 2.389 1.00 81.06 100 VAL A N 1
ATOM 829 C CA . VAL A 1 100 ? 0.609 18.239 2.938 1.00 81.06 100 VAL A CA 1
ATOM 830 C C . VAL A 1 100 ? 0.483 18.399 4.452 1.00 81.06 100 VAL A C 1
ATOM 832 O O . VAL A 1 100 ? -0.626 18.615 4.929 1.00 81.06 100 VAL A O 1
ATOM 835 N N . PHE A 1 101 ? 1.590 18.420 5.195 1.00 83.69 101 PHE A N 1
ATOM 836 C CA . PHE A 1 101 ? 1.616 18.632 6.644 1.00 83.69 101 PHE A CA 1
ATOM 837 C C . PHE A 1 101 ? 0.790 19.856 7.057 1.00 83.69 101 PHE A C 1
ATOM 839 O O . PHE A 1 101 ? -0.110 19.749 7.884 1.00 83.69 101 PHE A O 1
ATOM 846 N N . SER A 1 102 ? 1.006 21.006 6.418 1.00 82.12 102 SER A N 1
ATOM 847 C CA . SER A 1 102 ? 0.257 22.223 6.740 1.00 82.12 102 SER A CA 1
ATOM 848 C C . SER A 1 102 ? -1.254 22.064 6.520 1.00 82.12 102 SER A C 1
ATOM 850 O O . SER A 1 102 ? -2.040 22.525 7.344 1.00 82.12 102 SER A O 1
ATOM 852 N N . SER A 1 103 ? -1.678 21.372 5.458 1.00 77.00 103 SER A N 1
ATOM 853 C CA . SER A 1 103 ? -3.096 21.134 5.163 1.00 77.00 103 SER A CA 1
ATOM 854 C C . SER A 1 103 ? -3.756 20.167 6.155 1.00 77.00 103 SER A C 1
ATOM 856 O O . SER A 1 103 ? -4.909 20.366 6.541 1.00 77.00 103 SER A O 1
ATOM 858 N N . LEU A 1 104 ? -3.017 19.159 6.626 1.00 75.69 104 LEU A N 1
ATOM 859 C CA . LEU A 1 104 ? -3.496 18.171 7.595 1.00 75.69 104 LEU A CA 1
ATOM 860 C C . LEU A 1 104 ? -3.789 18.818 8.949 1.00 75.69 104 LEU A C 1
ATOM 862 O O . LEU A 1 104 ? -4.876 18.652 9.500 1.00 75.69 104 LEU A O 1
ATOM 866 N N . PHE A 1 105 ? -2.837 19.606 9.450 1.00 73.12 105 PHE A N 1
ATOM 867 C CA . PHE A 1 105 ? -2.940 20.238 10.764 1.00 73.12 105 PHE A CA 1
ATOM 868 C C . PHE A 1 105 ? -3.848 21.475 10.766 1.00 73.12 105 PHE A C 1
ATOM 870 O O . PHE A 1 105 ? -4.454 21.769 11.790 1.00 73.12 105 PHE A O 1
ATOM 877 N N . LYS A 1 106 ? -4.015 22.167 9.628 1.00 68.69 106 LYS A N 1
ATOM 878 C CA . LYS A 1 106 ? -5.007 23.253 9.494 1.00 68.69 106 LYS A CA 1
ATOM 879 C C . LYS A 1 106 ? -6.446 22.742 9.420 1.00 68.69 106 LYS A C 1
ATOM 881 O O . LYS A 1 106 ? -7.346 23.412 9.909 1.00 68.69 106 LYS A O 1
ATOM 886 N N . SER A 1 107 ? -6.675 21.591 8.785 1.00 62.16 107 SER A N 1
ATOM 887 C CA . SER A 1 107 ? -8.033 21.075 8.562 1.00 62.16 107 SER A CA 1
ATOM 888 C C . SER A 1 107 ? -8.582 20.243 9.722 1.00 62.16 107 SER A C 1
ATOM 890 O O . SER A 1 107 ? -9.788 20.029 9.774 1.00 62.16 107 SER A O 1
ATOM 892 N N . ASN A 1 108 ? -7.737 19.749 10.637 1.00 61.22 108 ASN A N 1
ATOM 893 C CA . ASN A 1 108 ? -8.098 18.829 11.733 1.00 61.22 108 ASN A CA 1
ATOM 894 C C . ASN A 1 108 ? -8.804 17.519 11.281 1.00 61.22 108 ASN A C 1
ATOM 896 O O . ASN A 1 108 ? -9.241 16.716 12.111 1.00 61.22 108 ASN A O 1
ATOM 900 N N . GLN A 1 109 ? -8.916 17.282 9.968 1.00 57.91 109 GLN A N 1
ATOM 901 C CA . GLN A 1 109 ? -9.777 16.255 9.371 1.00 57.91 109 GLN A CA 1
ATOM 902 C C . GLN A 1 109 ? -9.033 14.972 8.990 1.00 57.91 109 GLN A C 1
ATOM 904 O O . GLN A 1 109 ? -9.626 13.897 9.008 1.00 57.91 109 GLN A O 1
ATOM 909 N N . ILE A 1 110 ? -7.741 15.045 8.666 1.00 61.47 110 ILE A N 1
ATOM 910 C CA . ILE A 1 110 ? -7.004 13.898 8.126 1.00 61.47 110 ILE A CA 1
ATOM 911 C C . ILE A 1 110 ? -6.006 13.386 9.161 1.00 61.47 110 ILE A C 1
ATOM 913 O O . ILE A 1 110 ? -5.075 14.076 9.565 1.00 61.47 110 ILE A O 1
ATOM 917 N N . GLN A 1 111 ? -6.231 12.153 9.600 1.00 70.12 111 GLN A N 1
ATOM 918 C CA . GLN A 1 111 ? -5.607 11.608 10.808 1.00 70.12 111 GLN A CA 1
ATOM 919 C C . GLN A 1 111 ? -4.894 10.274 10.560 1.00 70.12 111 GLN A C 1
ATOM 921 O O . GLN A 1 111 ? -4.273 9.727 11.473 1.00 70.12 111 GLN A O 1
ATOM 926 N N . LYS A 1 112 ? -4.975 9.757 9.329 1.00 83.75 112 LYS A N 1
ATOM 927 C CA . LYS A 1 112 ? -4.391 8.485 8.909 1.00 83.75 112 LYS A CA 1
ATOM 928 C C . LYS A 1 112 ? -3.768 8.621 7.522 1.00 83.75 112 LYS A C 1
ATOM 930 O O . LYS A 1 112 ? -4.351 9.256 6.647 1.00 83.75 112 LYS A O 1
ATOM 935 N N . VAL A 1 113 ? -2.596 8.023 7.344 1.00 87.12 113 VAL A N 1
ATOM 936 C CA . VAL A 1 113 ? -1.965 7.791 6.039 1.00 87.12 113 VAL A CA 1
ATOM 937 C C . VAL A 1 113 ? -1.880 6.295 5.834 1.00 87.12 113 VAL A C 1
ATOM 939 O O . VAL A 1 113 ? -1.391 5.576 6.698 1.00 87.12 113 VAL A O 1
ATOM 942 N N . HIS A 1 114 ? -2.335 5.829 4.685 1.00 88.75 114 HIS A N 1
ATOM 943 C CA . HIS A 1 114 ? -2.307 4.427 4.314 1.00 88.75 114 HIS A CA 1
ATOM 944 C C . HIS A 1 114 ? -1.070 4.152 3.473 1.00 88.75 114 HIS A C 1
ATOM 946 O O . HIS A 1 114 ? -0.838 4.835 2.474 1.00 88.75 114 HIS A O 1
ATOM 952 N N . ASN A 1 115 ? -0.282 3.164 3.891 1.00 87.88 115 ASN A N 1
ATOM 953 C CA . ASN A 1 115 ? 0.906 2.706 3.190 1.00 87.88 115 ASN A CA 1
ATOM 954 C C . ASN A 1 115 ? 0.590 1.382 2.484 1.00 87.88 115 ASN A C 1
ATOM 956 O O . ASN A 1 115 ? 0.352 0.365 3.130 1.00 87.88 115 ASN A O 1
ATOM 960 N N . TYR A 1 116 ? 0.564 1.388 1.159 1.00 89.44 116 TYR A N 1
ATOM 961 C CA . TYR A 1 116 ? 0.391 0.178 0.368 1.00 89.44 116 TYR A CA 1
ATOM 962 C C . TYR A 1 116 ? 1.717 -0.228 -0.263 1.00 89.44 116 TYR A C 1
ATOM 964 O O . TYR A 1 116 ? 2.356 0.593 -0.919 1.00 89.44 116 TYR A O 1
ATOM 972 N N . ILE A 1 117 ? 2.140 -1.475 -0.056 1.00 88.31 117 ILE A N 1
ATOM 973 C CA . ILE A 1 117 ? 3.440 -1.974 -0.510 1.00 88.31 117 ILE A CA 1
ATOM 974 C C . ILE A 1 117 ? 3.253 -3.296 -1.245 1.00 88.31 117 ILE A C 1
ATOM 976 O O . ILE A 1 117 ? 2.569 -4.191 -0.753 1.00 88.31 117 ILE A O 1
ATOM 980 N N . TRP A 1 118 ? 3.916 -3.436 -2.388 1.00 91.12 118 TRP A N 1
ATOM 981 C CA . TRP A 1 118 ? 4.002 -4.693 -3.129 1.00 91.12 118 TRP A CA 1
ATOM 982 C C . TRP A 1 118 ? 5.345 -4.794 -3.847 1.00 91.12 118 TRP A C 1
ATOM 984 O O . TRP A 1 118 ? 6.106 -3.827 -3.905 1.00 91.12 118 TRP A O 1
ATOM 994 N N . THR A 1 119 ? 5.647 -5.973 -4.378 1.00 91.81 119 THR A N 1
ATOM 995 C CA . THR A 1 119 ? 6.871 -6.233 -5.137 1.00 91.81 119 THR A CA 1
ATOM 996 C C . THR A 1 119 ? 6.546 -6.664 -6.559 1.00 91.81 119 THR A C 1
ATOM 998 O O . THR A 1 119 ? 5.519 -7.295 -6.800 1.00 91.81 119 THR A O 1
ATOM 1001 N N . MET A 1 120 ? 7.424 -6.321 -7.496 1.00 93.94 120 MET A N 1
ATOM 1002 C CA . MET A 1 120 ? 7.412 -6.822 -8.870 1.00 93.94 120 MET A CA 1
ATOM 1003 C C . MET A 1 120 ? 8.837 -7.199 -9.271 1.00 93.94 120 MET A C 1
ATOM 1005 O O . MET A 1 120 ? 9.793 -6.578 -8.807 1.00 93.94 120 MET A O 1
ATOM 1009 N N . GLU A 1 121 ? 8.969 -8.195 -10.139 1.00 93.94 121 GLU A N 1
ATOM 1010 C CA . GLU A 1 121 ? 10.255 -8.599 -10.707 1.00 93.94 121 GLU A CA 1
ATOM 1011 C C . GLU A 1 121 ? 10.479 -7.878 -12.034 1.00 93.94 121 GLU A C 1
ATOM 1013 O O . GLU A 1 121 ? 9.575 -7.808 -12.871 1.00 93.94 121 GLU A O 1
ATOM 1018 N N . LEU A 1 122 ? 11.674 -7.318 -12.215 1.00 93.50 122 LEU A N 1
ATOM 1019 C CA . LEU A 1 122 ? 12.068 -6.625 -13.433 1.00 93.50 122 LEU A CA 1
ATOM 1020 C C . LEU A 1 122 ? 13.247 -7.328 -14.102 1.00 93.50 122 LEU A C 1
ATOM 1022 O O . LEU A 1 122 ? 14.237 -7.624 -13.434 1.00 93.50 122 LEU A O 1
ATOM 1026 N N . PRO A 1 123 ? 13.216 -7.515 -15.430 1.00 93.00 123 PRO A N 1
ATOM 1027 C CA . PRO A 1 123 ? 14.354 -8.072 -16.136 1.00 93.00 123 PRO A CA 1
ATOM 1028 C C . PRO A 1 123 ? 15.501 -7.057 -16.186 1.00 93.00 123 PRO A C 1
ATOM 1030 O O . PRO A 1 123 ? 15.285 -5.848 -16.304 1.00 93.00 123 PRO A O 1
ATOM 1033 N N . TYR A 1 124 ? 16.736 -7.556 -16.219 1.00 90.81 124 TYR A N 1
ATOM 1034 C CA . TYR A 1 124 ? 17.922 -6.718 -16.434 1.00 90.81 124 TYR A CA 1
ATOM 1035 C C . TYR A 1 124 ? 17.896 -5.992 -17.787 1.00 90.81 124 TYR A C 1
ATOM 1037 O O . TYR A 1 124 ? 18.397 -4.872 -17.918 1.00 90.81 124 TYR A O 1
ATOM 1045 N N . LYS A 1 125 ? 17.303 -6.616 -18.815 1.00 91.00 125 LYS A N 1
ATOM 1046 C CA . LYS A 1 125 ? 17.245 -6.047 -20.165 1.00 91.00 125 LYS A CA 1
ATOM 1047 C C . LYS A 1 125 ? 16.427 -4.752 -20.174 1.00 91.00 125 LYS A C 1
ATOM 1049 O O . LYS A 1 125 ? 15.221 -4.758 -19.903 1.00 91.00 125 LYS A O 1
ATOM 1054 N N . GLY A 1 126 ? 17.095 -3.663 -20.557 1.00 89.62 126 GLY A N 1
ATOM 1055 C CA . GLY A 1 126 ? 16.497 -2.332 -20.658 1.00 89.62 126 GLY A CA 1
ATOM 1056 C C . GLY A 1 126 ? 16.135 -1.717 -19.305 1.00 89.62 126 GLY A C 1
ATOM 1057 O O . GLY A 1 126 ? 15.289 -0.831 -19.267 1.00 89.62 126 GLY A O 1
ATOM 1058 N N . PHE A 1 127 ? 16.733 -2.185 -18.201 1.00 90.38 127 PHE A N 1
ATOM 1059 C CA . PHE A 1 127 ? 16.356 -1.776 -16.845 1.00 90.38 127 PHE A CA 1
ATOM 1060 C C . PHE A 1 127 ? 16.337 -0.253 -16.655 1.00 90.38 127 PHE A C 1
ATOM 1062 O O . PHE A 1 127 ? 15.323 0.279 -16.220 1.00 90.38 127 PHE A O 1
ATOM 1069 N N . PHE A 1 128 ? 17.394 0.463 -17.050 1.00 88.88 128 PHE A N 1
ATOM 1070 C CA . PHE A 1 128 ? 17.454 1.924 -16.895 1.00 88.88 128 PHE A CA 1
ATOM 1071 C C . PHE A 1 128 ? 16.378 2.663 -17.710 1.00 88.88 128 PHE A C 1
ATOM 1073 O O . PHE A 1 128 ? 15.676 3.503 -17.160 1.00 88.88 128 PHE A O 1
ATOM 1080 N N . SER A 1 129 ? 16.151 2.276 -18.970 1.00 90.88 129 SER A N 1
ATOM 1081 C CA . SER A 1 129 ? 15.068 2.845 -19.796 1.00 90.88 129 SER A CA 1
ATOM 1082 C C . SER A 1 129 ? 13.683 2.573 -19.190 1.00 90.88 129 SER A C 1
ATOM 1084 O O . SER A 1 129 ? 12.795 3.429 -19.177 1.00 90.88 129 SER A O 1
ATOM 1086 N N . LYS A 1 130 ? 13.490 1.381 -18.611 1.00 93.12 130 LYS A N 1
ATOM 1087 C CA . LYS A 1 130 ? 12.268 1.041 -17.873 1.00 93.12 130 LYS A CA 1
ATOM 1088 C C . LYS A 1 130 ? 12.127 1.875 -16.602 1.00 93.12 130 LYS A C 1
ATOM 1090 O O . LYS A 1 130 ? 11.014 2.305 -16.317 1.00 93.12 130 LYS A O 1
ATOM 1095 N N . LEU A 1 131 ? 13.213 2.143 -15.873 1.00 92.00 131 LEU A N 1
ATOM 1096 C CA . LEU A 1 131 ? 13.186 3.024 -14.704 1.00 92.00 131 LEU A CA 1
ATOM 1097 C C . LEU A 1 131 ? 12.731 4.439 -15.069 1.00 92.00 131 LEU A C 1
ATOM 1099 O O . LEU A 1 131 ? 11.869 4.970 -14.378 1.00 92.00 131 LEU A O 1
ATOM 1103 N N . ASP A 1 132 ? 13.204 5.010 -16.178 1.00 90.81 132 ASP A N 1
ATOM 1104 C CA . ASP A 1 132 ? 12.775 6.347 -16.620 1.00 90.81 132 ASP A CA 1
ATOM 1105 C C . ASP A 1 132 ? 11.263 6.403 -16.901 1.00 90.81 132 ASP A C 1
ATOM 1107 O O . ASP A 1 132 ? 10.556 7.343 -16.509 1.00 90.81 132 ASP A O 1
ATOM 1111 N N . LYS A 1 133 ? 10.725 5.351 -17.532 1.00 94.94 133 LYS A N 1
ATOM 1112 C CA . LYS A 1 133 ? 9.279 5.212 -17.771 1.00 94.94 133 LYS A CA 1
ATOM 1113 C C . LYS A 1 133 ? 8.498 5.018 -16.473 1.00 94.94 133 LYS A C 1
ATOM 1115 O O . LYS A 1 133 ? 7.431 5.609 -16.310 1.00 94.94 133 LYS A O 1
ATOM 1120 N N . ILE A 1 134 ? 9.022 4.215 -15.546 1.00 95.25 134 ILE A N 1
ATOM 1121 C CA . ILE A 1 134 ? 8.425 4.004 -14.222 1.00 95.25 134 ILE A CA 1
ATOM 1122 C C . ILE A 1 134 ? 8.396 5.320 -13.439 1.00 95.25 134 ILE A C 1
ATOM 1124 O O . ILE A 1 134 ? 7.366 5.652 -12.857 1.00 95.25 134 ILE A O 1
ATOM 1128 N N . GLU A 1 135 ? 9.476 6.101 -13.457 1.00 92.38 135 GLU A N 1
ATOM 1129 C CA . GLU A 1 135 ? 9.545 7.399 -12.784 1.00 92.38 135 GLU A CA 1
ATOM 1130 C C . GLU A 1 135 ? 8.518 8.379 -13.351 1.00 92.38 135 GLU A C 1
ATOM 1132 O O . GLU A 1 135 ? 7.780 9.025 -12.602 1.00 92.38 135 GLU A O 1
ATOM 1137 N N . THR A 1 136 ? 8.406 8.430 -14.678 1.00 93.88 136 THR A N 1
ATOM 1138 C CA . THR A 1 136 ? 7.387 9.234 -15.362 1.00 93.88 136 THR A CA 1
ATOM 1139 C C . THR A 1 136 ? 5.981 8.830 -14.910 1.00 93.88 136 THR A C 1
ATOM 1141 O O . THR A 1 136 ? 5.187 9.680 -14.500 1.00 93.88 136 THR A O 1
ATOM 1144 N N . LEU A 1 137 ? 5.689 7.527 -14.871 1.00 96.19 137 LEU A N 1
ATOM 1145 C CA . LEU A 1 137 ? 4.403 7.008 -14.409 1.0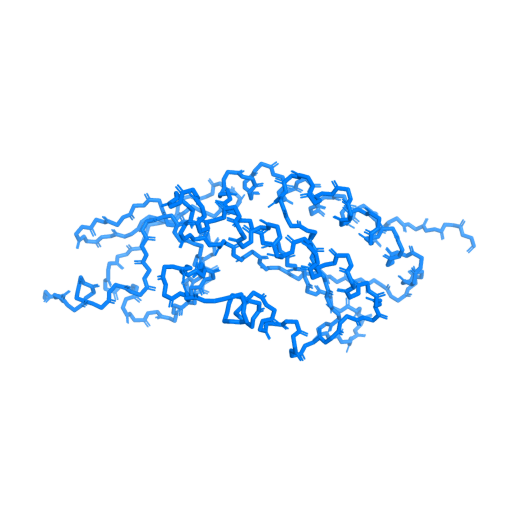0 96.19 137 LEU A CA 1
ATOM 1146 C C . LEU A 1 137 ? 4.126 7.346 -12.931 1.00 96.19 137 LEU A C 1
ATOM 1148 O O . LEU A 1 137 ? 3.004 7.714 -12.572 1.00 96.19 137 LEU A O 1
ATOM 1152 N N . CYS A 1 138 ? 5.134 7.256 -12.060 1.00 93.75 138 CYS A N 1
ATOM 1153 C CA . CYS A 1 138 ? 5.019 7.659 -10.658 1.00 93.75 138 CYS A CA 1
ATOM 1154 C C . CYS A 1 138 ? 4.633 9.141 -10.542 1.00 93.75 138 CYS A C 1
ATOM 1156 O O . CYS A 1 138 ? 3.697 9.486 -9.810 1.00 93.75 138 CYS A O 1
ATOM 1158 N N . LYS A 1 139 ? 5.294 10.026 -11.299 1.00 92.31 139 LYS A N 1
ATOM 1159 C CA . LYS A 1 139 ? 4.961 11.460 -11.333 1.00 92.31 139 LYS A CA 1
ATOM 1160 C C . LYS A 1 139 ? 3.517 11.697 -11.782 1.00 92.31 139 LYS A C 1
ATOM 1162 O O . LYS A 1 139 ? 2.806 12.470 -11.140 1.00 92.31 139 LYS A O 1
ATOM 1167 N N . GLU A 1 140 ? 3.040 10.984 -12.802 1.00 95.12 140 GLU A N 1
ATOM 1168 C CA . GLU A 1 140 ? 1.654 11.092 -13.279 1.00 95.12 140 GLU A CA 1
ATOM 1169 C C . GLU A 1 140 ? 0.613 10.712 -12.216 1.00 95.12 140 GLU A C 1
ATOM 1171 O O . GLU A 1 140 ? -0.396 11.407 -12.058 1.00 95.12 140 GLU A O 1
ATOM 1176 N N . TYR A 1 141 ? 0.847 9.624 -11.474 1.00 95.31 141 TYR A N 1
ATOM 1177 C CA . TYR A 1 141 ? -0.103 9.091 -10.486 1.00 95.31 141 TYR A CA 1
ATOM 1178 C C . TYR A 1 141 ? -0.101 9.836 -9.150 1.00 95.31 141 TYR A C 1
ATOM 1180 O O . TYR A 1 141 ? -0.972 9.616 -8.303 1.00 95.31 141 TYR A O 1
ATOM 1188 N N . ARG A 1 142 ? 0.820 10.781 -8.969 1.00 90.62 142 ARG A N 1
ATOM 1189 C CA . ARG A 1 142 ? 0.858 11.664 -7.804 1.00 90.62 142 ARG A CA 1
ATOM 1190 C C . ARG A 1 142 ? -0.473 12.372 -7.551 1.00 90.62 142 ARG A C 1
ATOM 1192 O O . ARG A 1 142 ? -0.897 12.480 -6.404 1.00 90.62 142 ARG A O 1
ATOM 1199 N N . LYS A 1 143 ? -1.157 12.832 -8.603 1.00 90.62 143 LYS A N 1
ATOM 1200 C CA . LYS A 1 143 ? -2.466 13.504 -8.483 1.00 90.62 143 LYS A CA 1
ATOM 1201 C C . LYS A 1 143 ? -3.564 12.570 -7.962 1.00 90.62 143 LYS A C 1
ATOM 1203 O O . LYS A 1 143 ? -4.470 13.027 -7.275 1.00 90.62 143 LYS A O 1
ATOM 1208 N N . ASN A 1 144 ? -3.464 11.275 -8.262 1.00 93.75 144 ASN A N 1
ATOM 1209 C CA . ASN A 1 144 ? -4.434 10.260 -7.860 1.00 93.75 144 ASN A CA 1
ATOM 1210 C C . ASN A 1 144 ? -4.266 9.887 -6.385 1.00 93.75 144 ASN A C 1
ATOM 1212 O O . ASN A 1 144 ? -5.249 9.803 -5.657 1.00 93.75 144 ASN A O 1
ATOM 1216 N N . PHE A 1 145 ? -3.024 9.700 -5.933 1.00 90.75 145 PHE A N 1
ATOM 1217 C CA . PHE A 1 145 ? -2.741 9.265 -4.561 1.00 90.75 145 PHE A CA 1
ATOM 1218 C C . PHE A 1 145 ? -2.454 10.412 -3.587 1.00 90.75 145 PHE A C 1
ATOM 1220 O O . PHE A 1 145 ? -2.409 10.183 -2.379 1.00 90.75 145 PHE A O 1
ATOM 1227 N N . ARG A 1 146 ? -2.284 11.639 -4.098 1.00 86.50 146 ARG A N 1
ATOM 1228 C CA . ARG A 1 146 ? -1.769 12.844 -3.411 1.00 86.50 146 ARG A CA 1
ATOM 1229 C C . ARG A 1 146 ? -0.285 12.791 -3.037 1.00 86.50 146 ARG A C 1
ATOM 1231 O O . ARG A 1 146 ? 0.287 13.822 -2.693 1.00 86.50 146 ARG A O 1
ATOM 1238 N N . PHE A 1 147 ? 0.339 11.626 -3.162 1.00 86.19 147 PHE A N 1
ATOM 1239 C CA . PHE A 1 147 ? 1.775 11.413 -3.042 1.00 86.19 147 PHE A CA 1
ATOM 1240 C C . PHE A 1 147 ? 2.290 10.741 -4.312 1.00 86.19 147 PHE A C 1
ATOM 1242 O O . PHE A 1 147 ? 1.596 9.905 -4.890 1.00 86.19 147 PHE A O 1
ATOM 1249 N N . LYS A 1 148 ? 3.511 11.085 -4.737 1.00 89.94 148 LYS A N 1
ATOM 1250 C CA . LYS A 1 148 ? 4.209 10.353 -5.804 1.00 89.94 148 LYS A CA 1
ATOM 1251 C C . LYS A 1 148 ? 4.461 8.923 -5.294 1.00 89.94 148 LYS A C 1
ATOM 1253 O O . LYS A 1 148 ? 5.091 8.806 -4.237 1.00 89.94 148 LYS A O 1
ATOM 1258 N N . PRO A 1 149 ? 3.973 7.860 -5.967 1.00 91.94 149 PRO A N 1
ATOM 1259 C CA . PRO A 1 149 ? 4.388 6.497 -5.664 1.00 91.94 149 PRO A CA 1
ATOM 1260 C C . PRO A 1 149 ? 5.910 6.383 -5.686 1.00 91.94 149 PRO A C 1
ATOM 1262 O O . PRO A 1 149 ? 6.585 7.081 -6.440 1.00 91.94 149 PRO A O 1
ATOM 1265 N N . ARG A 1 150 ? 6.449 5.516 -4.839 1.00 89.06 150 ARG A N 1
ATOM 1266 C CA . ARG A 1 150 ? 7.890 5.303 -4.701 1.00 89.06 150 ARG A CA 1
ATOM 1267 C C . ARG A 1 150 ? 8.249 3.879 -5.016 1.00 89.06 150 ARG A C 1
ATOM 1269 O O . ARG A 1 150 ? 7.418 2.980 -4.904 1.00 89.06 150 ARG A O 1
ATOM 1276 N N . TYR A 1 151 ? 9.511 3.686 -5.350 1.00 89.12 151 TYR A N 1
ATOM 1277 C CA . TYR A 1 151 ? 10.077 2.373 -5.550 1.00 89.12 151 TYR A CA 1
ATOM 1278 C C . TYR A 1 151 ? 11.535 2.337 -5.100 1.00 89.12 151 TYR A C 1
ATOM 1280 O O . TYR A 1 151 ? 12.215 3.360 -5.071 1.00 89.12 151 TYR A O 1
ATOM 1288 N N . HIS A 1 152 ? 12.008 1.147 -4.751 1.00 87.00 152 HIS A N 1
ATOM 1289 C CA . HIS A 1 152 ? 13.425 0.865 -4.543 1.00 87.00 152 HIS A CA 1
ATOM 1290 C C . HIS A 1 152 ? 13.737 -0.563 -4.979 1.00 87.00 152 HIS A C 1
ATOM 1292 O O . HIS A 1 152 ? 12.871 -1.444 -4.952 1.00 87.00 152 HIS A O 1
ATOM 1298 N N . VAL A 1 153 ? 14.992 -0.798 -5.351 1.00 87.81 153 VAL A N 1
ATOM 1299 C CA . VAL A 1 153 ? 15.506 -2.156 -5.522 1.00 87.81 153 VAL A CA 1
ATOM 1300 C C . VAL A 1 153 ? 15.595 -2.795 -4.140 1.00 87.81 153 VAL A C 1
ATOM 1302 O O . VAL A 1 153 ? 16.214 -2.244 -3.232 1.00 87.81 153 VAL A O 1
ATOM 1305 N N . SER A 1 154 ? 14.934 -3.935 -3.963 1.00 84.75 154 SER A N 1
ATOM 1306 C CA . SER A 1 154 ? 14.919 -4.681 -2.698 1.00 84.75 154 SER A CA 1
ATOM 1307 C C . SER A 1 154 ? 15.629 -6.030 -2.772 1.00 84.75 154 SER A C 1
ATOM 1309 O O . SER A 1 154 ? 15.821 -6.663 -1.739 1.00 84.75 154 SER A O 1
ATOM 1311 N N . GLY A 1 155 ? 16.004 -6.473 -3.972 1.00 85.75 155 GLY A N 1
ATOM 1312 C CA . GLY A 1 155 ? 16.710 -7.726 -4.195 1.00 85.75 155 GLY A CA 1
ATOM 1313 C C . GLY A 1 155 ? 17.241 -7.816 -5.620 1.00 85.75 155 GLY A C 1
ATOM 1314 O O . GLY A 1 155 ? 16.725 -7.168 -6.528 1.00 85.75 155 GLY A O 1
ATOM 1315 N N . VAL A 1 156 ? 18.293 -8.608 -5.798 1.00 89.06 156 VAL A N 1
ATOM 1316 C CA . VAL A 1 156 ? 18.935 -8.861 -7.089 1.00 89.06 156 VAL A CA 1
ATOM 1317 C C . VAL A 1 156 ? 19.153 -10.367 -7.185 1.00 89.06 156 VAL A C 1
ATOM 1319 O O . VAL A 1 156 ? 19.846 -10.946 -6.351 1.00 89.06 156 VAL A O 1
ATOM 1322 N N . GLY A 1 157 ? 18.511 -11.009 -8.158 1.00 91.69 157 GLY A N 1
ATOM 1323 C CA . GLY A 1 157 ? 18.574 -12.452 -8.377 1.00 91.69 157 GLY A CA 1
ATOM 1324 C C . GLY A 1 157 ? 18.572 -12.774 -9.868 1.00 91.69 157 GLY A C 1
ATOM 1325 O O . GLY A 1 157 ? 19.318 -12.166 -10.635 1.00 91.69 157 GLY A O 1
ATOM 1326 N N . ARG A 1 158 ? 17.717 -13.716 -10.294 1.00 91.31 158 ARG A N 1
ATOM 1327 C CA . ARG A 1 158 ? 17.454 -13.942 -11.730 1.00 91.31 158 ARG A CA 1
ATOM 1328 C C . ARG A 1 158 ? 16.885 -12.689 -12.397 1.00 91.31 158 ARG A C 1
ATOM 1330 O O . ARG A 1 158 ? 17.230 -12.398 -13.534 1.00 91.31 158 ARG A O 1
ATOM 1337 N N . ASP A 1 159 ? 16.064 -11.972 -11.646 1.00 93.31 159 ASP A N 1
ATOM 1338 C CA . ASP A 1 159 ? 15.480 -10.687 -11.987 1.00 93.31 159 ASP A CA 1
ATOM 1339 C C . ASP A 1 159 ? 15.799 -9.691 -10.860 1.00 93.31 159 ASP A C 1
ATOM 1341 O O . ASP A 1 159 ? 16.293 -10.063 -9.786 1.00 93.31 159 ASP A O 1
ATOM 1345 N N . ILE A 1 160 ? 15.563 -8.410 -11.117 1.00 92.00 160 ILE A N 1
ATOM 1346 C CA . ILE A 1 160 ? 15.693 -7.336 -10.138 1.00 92.00 160 ILE A CA 1
ATOM 1347 C C . ILE A 1 160 ? 14.357 -7.205 -9.412 1.00 92.00 160 ILE A C 1
ATOM 1349 O O . ILE A 1 160 ? 13.363 -6.757 -9.987 1.00 92.00 160 ILE A O 1
ATOM 1353 N N . THR A 1 161 ? 14.340 -7.536 -8.125 1.00 92.38 161 THR A N 1
ATOM 1354 C CA . THR A 1 161 ? 13.146 -7.394 -7.296 1.00 92.38 161 THR A CA 1
ATOM 1355 C C . THR A 1 161 ? 12.981 -5.941 -6.887 1.00 92.38 161 THR A C 1
ATOM 1357 O O . THR A 1 161 ? 13.774 -5.391 -6.112 1.00 92.38 161 THR A O 1
ATOM 1360 N N . MET A 1 162 ? 11.904 -5.323 -7.354 1.00 90.69 162 MET A N 1
ATOM 1361 C CA . MET A 1 162 ? 11.540 -3.960 -7.007 1.00 90.69 162 MET A CA 1
ATOM 1362 C C . MET A 1 162 ? 10.373 -3.929 -6.040 1.00 90.69 162 MET A C 1
ATOM 1364 O O . MET A 1 162 ? 9.350 -4.578 -6.251 1.00 90.69 162 MET A O 1
ATOM 1368 N N . LYS A 1 163 ? 10.505 -3.118 -4.994 1.00 90.31 163 LYS A N 1
ATOM 1369 C CA . LYS A 1 163 ? 9.430 -2.850 -4.045 1.00 90.31 163 LYS A CA 1
ATOM 1370 C C . LYS A 1 163 ? 8.812 -1.503 -4.356 1.00 90.31 163 LYS A C 1
ATOM 1372 O O . LYS A 1 163 ? 9.503 -0.490 -4.324 1.00 90.31 163 LYS A O 1
ATOM 1377 N N . PHE A 1 164 ? 7.512 -1.504 -4.605 1.00 91.56 164 PHE A N 1
ATOM 1378 C CA . PHE A 1 164 ? 6.709 -0.317 -4.840 1.00 91.56 164 PHE A CA 1
ATOM 1379 C C . PHE A 1 164 ? 5.936 0.067 -3.585 1.00 91.56 164 PHE A C 1
ATOM 1381 O O . PHE A 1 164 ? 5.540 -0.782 -2.783 1.00 91.56 164 PHE A O 1
ATOM 1388 N N . ARG A 1 165 ? 5.718 1.369 -3.427 1.00 90.38 165 ARG A N 1
ATOM 1389 C CA . ARG A 1 165 ? 5.050 1.975 -2.285 1.00 90.38 165 ARG A CA 1
ATOM 1390 C C . ARG A 1 165 ? 4.093 3.064 -2.751 1.00 90.38 165 ARG A C 1
ATOM 1392 O O . ARG A 1 165 ? 4.494 3.999 -3.440 1.00 90.38 165 ARG A O 1
ATOM 1399 N N . ILE A 1 166 ? 2.847 2.989 -2.306 1.00 91.56 166 ILE A N 1
ATOM 1400 C CA . ILE A 1 166 ? 1.858 4.058 -2.436 1.00 91.56 166 ILE A CA 1
ATOM 1401 C C . ILE A 1 166 ? 1.531 4.571 -1.041 1.00 91.56 166 ILE A C 1
ATOM 1403 O O . ILE A 1 166 ? 1.164 3.801 -0.156 1.00 91.56 166 ILE A O 1
ATOM 1407 N N . LEU A 1 167 ? 1.620 5.886 -0.865 1.00 88.75 167 LEU A N 1
ATOM 1408 C CA . LEU A 1 167 ? 1.029 6.567 0.277 1.00 88.75 167 LEU A CA 1
ATOM 1409 C C . LEU A 1 167 ? -0.216 7.310 -0.162 1.00 88.75 167 LEU A C 1
ATOM 1411 O O . LEU A 1 167 ? -0.229 7.933 -1.221 1.00 88.75 167 LEU A O 1
ATOM 1415 N N . THR A 1 168 ? -1.254 7.273 0.664 1.00 88.94 168 THR A N 1
ATOM 1416 C CA . THR A 1 168 ? -2.448 8.077 0.427 1.00 88.94 168 THR A CA 1
ATOM 1417 C C . THR A 1 168 ? -3.236 8.333 1.703 1.00 88.94 168 THR A C 1
ATOM 1419 O O . THR A 1 168 ? -3.173 7.572 2.665 1.00 88.94 168 THR A O 1
ATOM 1422 N N . PHE A 1 169 ? -3.998 9.420 1.700 1.00 86.12 169 PHE A N 1
ATOM 1423 C CA . PHE A 1 169 ? -5.011 9.704 2.718 1.00 86.12 169 PHE A CA 1
ATOM 1424 C C . PHE A 1 169 ? -6.360 9.061 2.397 1.00 86.12 169 PHE A C 1
ATOM 1426 O O . PHE A 1 169 ? -7.238 9.036 3.253 1.00 86.12 169 PHE A O 1
ATOM 1433 N N . ASP A 1 170 ? -6.538 8.592 1.161 1.00 87.19 170 ASP A N 1
ATOM 1434 C CA . ASP A 1 170 ? -7.808 8.101 0.652 1.00 87.19 170 ASP A CA 1
ATOM 1435 C C . ASP A 1 170 ? -7.710 6.612 0.320 1.00 87.19 170 ASP A C 1
ATOM 1437 O O . ASP A 1 170 ? -7.071 6.199 -0.647 1.00 87.19 170 ASP A O 1
ATOM 1441 N N . THR A 1 171 ? -8.374 5.788 1.125 1.00 84.56 171 THR A N 1
ATOM 1442 C CA . THR A 1 171 ? -8.423 4.344 0.877 1.00 84.56 171 THR A CA 1
ATOM 1443 C C . THR A 1 171 ? -9.142 4.006 -0.425 1.00 84.56 171 THR A C 1
ATOM 1445 O O . THR A 1 171 ? -8.749 3.041 -1.074 1.00 84.56 171 THR A O 1
ATOM 1448 N N . ALA A 1 172 ? -10.128 4.798 -0.865 1.00 89.19 172 ALA A N 1
ATOM 1449 C CA . ALA A 1 172 ? -10.812 4.567 -2.136 1.00 89.19 172 ALA A CA 1
ATOM 1450 C C . ALA A 1 172 ? -9.851 4.715 -3.322 1.00 89.19 172 ALA A C 1
ATOM 1452 O O . ALA A 1 172 ? -9.936 3.949 -4.284 1.00 89.19 172 ALA A O 1
ATOM 1453 N N . ALA A 1 173 ? -8.874 5.622 -3.217 1.00 91.12 173 ALA A N 1
ATOM 1454 C CA . ALA A 1 173 ? -7.837 5.776 -4.226 1.00 91.12 173 ALA A CA 1
ATOM 1455 C C . ALA A 1 173 ? -6.995 4.500 -4.397 1.00 91.12 173 ALA A C 1
ATOM 1457 O O . ALA A 1 173 ? -6.613 4.187 -5.525 1.00 91.12 173 ALA A O 1
ATOM 1458 N N . LEU A 1 174 ? -6.749 3.731 -3.324 1.00 90.75 174 LEU A N 1
ATOM 1459 C CA . LEU A 1 174 ? -6.060 2.439 -3.429 1.00 90.75 174 LEU A CA 1
ATOM 1460 C C . LEU A 1 174 ? -6.868 1.471 -4.297 1.00 90.75 174 LEU A C 1
ATOM 1462 O O . LEU A 1 174 ? -6.368 1.030 -5.324 1.00 90.75 174 LEU A O 1
ATOM 1466 N N . PHE A 1 175 ? -8.135 1.219 -3.964 1.00 89.06 175 PHE A N 1
ATOM 1467 C CA . PHE A 1 175 ? -8.979 0.301 -4.741 1.00 89.06 175 PHE A CA 1
ATOM 1468 C C . PHE A 1 175 ? -9.177 0.759 -6.194 1.00 89.06 175 PHE A C 1
ATOM 1470 O O . PHE A 1 175 ? -9.196 -0.058 -7.110 1.00 89.06 175 PHE A O 1
ATOM 1477 N N . GLN A 1 176 ? -9.307 2.067 -6.429 1.00 92.50 176 GLN A N 1
ATOM 1478 C CA . GLN A 1 176 ? -9.612 2.597 -7.757 1.00 92.50 176 GLN A CA 1
ATOM 1479 C C . GLN A 1 176 ? -8.388 2.695 -8.678 1.00 92.50 176 GLN A C 1
ATOM 1481 O O . GLN A 1 176 ? -8.504 2.465 -9.888 1.00 92.50 176 GLN A O 1
ATOM 1486 N N . TYR A 1 177 ? -7.236 3.110 -8.145 1.00 95.19 177 TYR A N 1
ATOM 1487 C CA . TYR A 1 177 ? -6.078 3.489 -8.956 1.00 95.19 177 TYR A CA 1
ATOM 1488 C C . TYR A 1 177 ? -4.886 2.555 -8.803 1.00 95.19 177 TYR A C 1
ATOM 1490 O O . TYR A 1 177 ? -4.094 2.489 -9.743 1.00 95.19 177 TYR A O 1
ATOM 1498 N N . GLN A 1 178 ? -4.749 1.819 -7.695 1.00 93.12 178 GLN A N 1
ATOM 1499 C CA . GLN A 1 178 ? -3.625 0.894 -7.537 1.00 93.12 178 GLN A CA 1
ATOM 1500 C C . GLN A 1 178 ? -3.644 -0.226 -8.591 1.00 93.12 178 GLN A C 1
ATOM 1502 O O . GLN A 1 178 ? -2.601 -0.402 -9.223 1.00 93.12 178 GLN A O 1
ATOM 1507 N N . PRO A 1 179 ? -4.775 -0.896 -8.903 1.00 92.88 179 PRO A N 1
ATOM 1508 C CA . PRO A 1 179 ? -4.789 -1.920 -9.951 1.00 92.88 179 PRO A CA 1
ATOM 1509 C C . PRO A 1 179 ? -4.408 -1.356 -11.326 1.00 92.88 179 PRO A C 1
ATOM 1511 O O . PRO A 1 179 ? -3.645 -1.962 -12.075 1.00 92.88 179 PRO A O 1
ATOM 1514 N N . LYS A 1 180 ? -4.868 -0.135 -11.636 1.00 95.56 180 LYS A N 1
ATOM 1515 C CA . LYS A 1 180 ? -4.535 0.566 -12.889 1.00 95.56 180 LYS A CA 1
ATOM 1516 C C . LYS A 1 180 ? -3.049 0.912 -12.967 1.00 95.56 180 LYS A C 1
ATOM 1518 O O . LYS A 1 180 ? -2.445 0.782 -14.025 1.00 95.56 180 LYS A O 1
ATOM 1523 N N . PHE A 1 181 ? -2.478 1.379 -11.859 1.00 96.25 181 PHE A N 1
ATOM 1524 C CA . PHE A 1 181 ? -1.057 1.692 -11.755 1.00 96.25 181 PHE A CA 1
ATOM 1525 C C . PHE A 1 181 ? -0.201 0.430 -11.914 1.00 96.25 181 PHE A C 1
ATOM 1527 O O . PHE A 1 181 ? 0.725 0.424 -12.718 1.00 96.25 181 PHE A O 1
ATOM 1534 N N . ALA A 1 182 ? -0.554 -0.653 -11.216 1.00 94.75 182 ALA A N 1
ATOM 1535 C CA . ALA A 1 182 ? 0.138 -1.935 -11.310 1.00 94.75 182 ALA A CA 1
ATOM 1536 C C . ALA A 1 182 ? 0.092 -2.520 -12.729 1.00 94.75 182 ALA A C 1
ATOM 1538 O O . ALA A 1 182 ? 1.111 -3.009 -13.209 1.00 94.75 182 ALA A O 1
ATOM 1539 N N . ASN A 1 183 ? -1.042 -2.407 -13.429 1.00 95.25 183 ASN A N 1
ATOM 1540 C CA . ASN A 1 183 ? -1.138 -2.856 -14.817 1.00 95.25 183 ASN A CA 1
ATOM 1541 C C . ASN A 1 183 ? -0.215 -2.057 -15.756 1.00 95.25 183 ASN A C 1
ATOM 1543 O O . ASN A 1 183 ? 0.519 -2.638 -16.545 1.00 95.25 183 ASN A O 1
ATOM 1547 N N . LYS A 1 184 ? -0.166 -0.727 -15.624 1.00 97.06 184 LYS A N 1
ATOM 1548 C CA . LYS A 1 184 ? 0.761 0.096 -16.421 1.00 97.06 184 LYS A CA 1
ATOM 1549 C C . LYS A 1 184 ? 2.231 -0.198 -16.113 1.00 97.06 184 LYS A C 1
ATOM 1551 O O . LYS A 1 184 ? 3.058 -0.201 -17.019 1.00 97.06 184 LYS A O 1
ATOM 1556 N N . LEU A 1 185 ? 2.570 -0.465 -14.849 1.00 96.31 185 LEU A N 1
ATOM 1557 C CA . LEU A 1 185 ? 3.908 -0.944 -14.497 1.00 96.31 185 LEU A CA 1
ATOM 1558 C C . LEU A 1 185 ? 4.202 -2.278 -15.179 1.00 96.31 185 LEU A C 1
ATOM 1560 O O . LEU A 1 185 ? 5.265 -2.434 -15.768 1.00 96.31 185 LEU A O 1
ATOM 1564 N N . TYR A 1 186 ? 3.259 -3.220 -15.133 1.00 94.50 186 TYR A N 1
ATOM 1565 C CA . TYR A 1 186 ? 3.397 -4.514 -15.790 1.00 94.50 186 TYR A CA 1
ATOM 1566 C C . TYR A 1 186 ? 3.676 -4.353 -17.290 1.00 94.50 186 TYR A C 1
ATOM 1568 O O . TYR A 1 186 ? 4.624 -4.960 -17.791 1.00 94.50 186 TYR A O 1
ATOM 1576 N N . GLU A 1 187 ? 2.927 -3.482 -17.970 1.00 95.75 187 GLU A N 1
ATOM 1577 C CA . GLU A 1 187 ? 3.150 -3.128 -19.374 1.00 95.75 187 GLU A CA 1
ATOM 1578 C C . GLU A 1 187 ? 4.570 -2.592 -19.599 1.00 95.75 187 G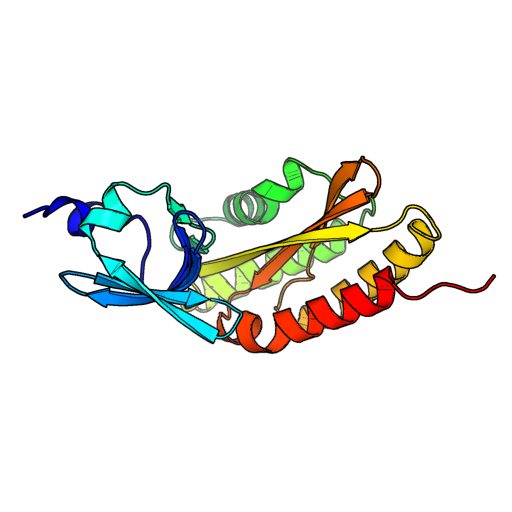LU A C 1
ATOM 1580 O O . GLU A 1 187 ? 5.272 -3.104 -20.462 1.00 95.75 187 GLU A O 1
ATOM 1585 N N . ILE A 1 188 ? 5.051 -1.633 -18.797 1.00 95.12 188 ILE A N 1
ATOM 1586 C CA . ILE A 1 188 ? 6.422 -1.096 -18.922 1.00 95.12 188 ILE A CA 1
ATOM 1587 C C . ILE A 1 188 ? 7.482 -2.194 -18.744 1.00 95.12 188 ILE A C 1
ATOM 1589 O O . ILE A 1 188 ? 8.467 -2.241 -19.483 1.00 95.12 188 ILE A O 1
ATOM 1593 N N . ILE A 1 189 ? 7.290 -3.074 -17.762 1.00 92.81 189 ILE A N 1
ATOM 1594 C CA . ILE A 1 189 ? 8.259 -4.110 -17.385 1.00 92.81 189 ILE A CA 1
ATOM 1595 C C . ILE A 1 189 ? 8.407 -5.163 -18.490 1.00 92.81 189 ILE A C 1
ATOM 1597 O O . ILE A 1 189 ? 9.534 -5.573 -18.799 1.00 92.81 189 ILE A O 1
ATOM 1601 N N . HIS A 1 190 ? 7.285 -5.561 -19.096 1.00 89.38 190 HIS A N 1
ATOM 1602 C CA . HIS A 1 190 ? 7.216 -6.626 -20.100 1.00 89.38 190 HIS A CA 1
ATOM 1603 C C . HIS A 1 190 ? 7.294 -6.116 -21.538 1.00 89.38 190 HIS A C 1
ATOM 1605 O O . HIS A 1 190 ? 7.445 -6.924 -22.453 1.00 89.38 190 HIS A O 1
ATOM 1611 N N . ASN A 1 191 ? 7.228 -4.801 -21.761 1.00 86.44 191 ASN A N 1
ATOM 1612 C CA . ASN A 1 191 ? 7.444 -4.260 -23.089 1.00 86.44 191 ASN A CA 1
ATOM 1613 C C . ASN A 1 191 ? 8.906 -4.495 -23.490 1.00 86.44 191 ASN A C 1
ATOM 1615 O O . ASN A 1 191 ? 9.848 -3.998 -22.857 1.00 86.44 191 ASN A O 1
ATOM 1619 N N . ASN A 1 192 ? 9.094 -5.300 -24.530 1.00 66.12 192 ASN A N 1
ATOM 1620 C CA . ASN A 1 192 ? 10.392 -5.497 -25.138 1.00 66.12 192 ASN A CA 1
ATOM 1621 C C . ASN A 1 192 ? 10.678 -4.250 -25.966 1.00 66.12 192 ASN A C 1
ATOM 1623 O O . ASN A 1 192 ? 10.088 -4.056 -27.022 1.00 66.12 192 ASN A O 1
ATOM 1627 N N . GLU A 1 193 ? 11.577 -3.389 -25.489 1.00 60.06 193 GLU A N 1
ATOM 1628 C CA . GLU A 1 193 ? 12.194 -2.424 -26.391 1.00 60.06 193 GLU A CA 1
ATOM 1629 C C . GLU A 1 193 ? 12.969 -3.233 -27.439 1.00 60.06 193 GLU A C 1
ATOM 1631 O O . GLU A 1 193 ? 14.023 -3.805 -27.149 1.00 60.06 193 GLU A O 1
ATOM 1636 N N . GLU A 1 194 ? 12.391 -3.365 -28.633 1.00 47.97 194 GLU A N 1
ATOM 1637 C CA . GLU A 1 194 ? 13.126 -3.723 -29.838 1.00 47.97 194 GLU A CA 1
ATOM 1638 C C . GLU A 1 194 ? 14.043 -2.547 -30.168 1.00 47.97 194 GLU A C 1
ATOM 1640 O O . GLU A 1 194 ? 13.626 -1.559 -30.774 1.00 47.97 194 GLU A O 1
ATOM 1645 N N . LYS A 1 195 ? 15.286 -2.631 -29.702 1.00 41.47 195 LYS A N 1
ATOM 1646 C CA . LYS A 1 195 ? 16.432 -1.954 -30.300 1.00 41.47 195 LYS A CA 1
ATOM 1647 C C . LYS A 1 195 ? 17.620 -2.897 -30.274 1.00 41.47 195 LYS A C 1
ATOM 1649 O O . LYS A 1 195 ? 17.830 -3.537 -29.216 1.00 41.47 195 LYS A O 1
#

Secondary structure (DSSP, 8-state):
--THHHHH-S--TT-EEEETTEEEEEEEE-SSEEEEEETTS-EEEEEHHHHHHS-EEE-EEEGGG--SHHHHHHHHTHHHHTS--SS--HHHHHHHHHHHHHHHHHHS---EEEEEEEEEEE-STTHHHHHHHHHHHHHHHHHHHSS--EEEEEEESSSEEEEEEEEES-HHHHHHHHHHHHHHHHHHHH-----

Radius of gyration: 18.36 Å; chains: 1; bounding box: 36×40×57 Å